Protein AF-A0A1G1W8L6-F1 (afdb_monomer)

Solvent-accessible surface area (backbone atoms only — not comparable to full-atom values): 18387 Å² total; per-residue (Å²): 110,75,68,56,55,54,50,50,53,52,51,52,55,51,49,54,50,49,54,50,53,52,52,51,49,50,55,52,49,55,54,50,51,53,54,52,55,67,67,69,58,81,76,52,94,86,40,65,72,57,54,58,53,52,54,53,53,50,54,52,51,51,56,50,50,52,52,51,57,49,46,69,53,48,50,59,52,53,52,51,52,50,50,52,52,51,49,51,51,49,54,50,49,48,58,48,48,54,34,49,47,43,45,69,80,53,61,67,84,67,79,76,56,70,41,78,68,52,73,69,54,36,49,53,26,48,52,48,21,72,75,67,69,44,64,39,29,59,54,33,58,77,39,53,36,40,62,50,68,34,50,31,39,69,45,80,54,89,68,67,95,86,53,92,64,65,80,34,36,28,38,66,72,47,74,46,40,68,88,37,28,67,65,53,84,77,54,93,77,57,73,65,42,39,31,36,35,33,27,30,83,67,61,54,38,46,79,46,75,42,39,44,54,98,90,25,52,38,44,82,44,81,32,55,62,65,64,33,52,37,40,68,69,57,65,36,39,28,52,78,41,51,63,46,100,90,48,70,66,89,73,61,48,63,66,23,33,37,38,38,31,20,76,81,76,72,50,73,38,48,26,36,28,67,40,69,47,81,29,71,41,69,68,58,42,42,70,75,67,32,55,57,31,58,38,66,86,45,91,43,73,70,49,40,51,52,56,57,47,65,41,87,67,30,50,66,28,22,74,74,66,10,31,32,43,36,30,43,43,70,61,129

Mean predicted aligned error: 12.37 Å

InterPro domains:
  IPR015947 PUA-like superfamily [SSF88697] (220-331)

Radius of gyration: 35.47 Å; Cα contacts (8 Å, |Δi|>4): 419; chains: 1; bounding box: 98×44×94 Å

Sequence (332 aa):
MRVLIKLLKITVQILLFITFLLFLGFLIRDQLAAMWAALQEPPSPEGVRSNRYYVVQFIGGTVLSISLSLATILIPVVFSLLALLLYRRRVQKRAVLERVESLIEGATKEKLIHRELKEWEKYVLEEKYKEKGNKNYDLDRRAPVFRVQGRLVKLEPTGSGLVRLKVEWSIRGFKLNEENFPDIRYRIFAEGEEVAVEFSPFSRWVWDVYKIVDGKRKWLMNLGNESFNLVASGVVSVVPRAPYGTHLLEEIKRGDLVCFNNMGTGRTADVEVEYIKHYIKAGDLIKAEGLEEVYPSAKSFEEAIKWLNSIENYEKRIYKGGVYALRVRLLK

Secondary structure (DSSP, 8-state):
-HHHHHHHHHHHHHHHHHHHHHHHHHHHHHHHHHHHHHHHSPPPTTTHHHHHHHHHHHHHHHHHHHHHHHHHHHHHHHHHHHHHHHHHHHHHHHHHHHHHHHHHHH-S------BPPPHHHHHHHHHHHHHH--HHHHHHTTSPBEEEEEE-EEEPP-S-TTS--PPEEEETTEEE-TTT-GGGGGS-PPTT-EEEEEE-TTT--EEEEEEEETTEEEEEEEE-HHHHHHHHTT---EEEE--BTTB-GGG--TT-EEEEEETTT--EEEEEEEEEEEESSHHHHHHHH-HHHH-TT-SSHHHHHHHHHHSTTHHHHHHHH-EEEEEEEE--

Nearest PDB structures (foldseek):
  2z0t-assembly4_D  TM=8.999E-01  e=5.812E-10  Pyrococcus horikoshii
  1s04-assembly1_A  TM=8.135E-01  e=8.324E-09  Pyrococcus furiosus
  2pic-assembly1_A  TM=2.364E-01  e=1.238E-01  Escherichia coli K-12

Foldseek 3Di:
DVVVVVVVVVVVVVVVVVVVVVVVVVVVVVLVVVVVVLVPDDADPVCPVVSVVVVVVSVVVVVVVVVVVVCVVVVVVVVVVVVVVVVVVVLVVVVVVVLVCLCVVPPPVPDFPWDQDDPVQLVVLVVVCVVPVDCLSVVLSPGTKTKAKTFKAFRDFDDDPPDPGATWIDHSNLIDDCVQCVCVVVDDDDGRFIKMWTAGPRVRRTPDIFTADPNATEAEEEDEPVLQVCVQVVQAQKEKAQDDPVDPVVPDAQQHKYWYAHPVPRDIWIKGWHGKDFDLEPLVCCVVVDVRNHPVPAPDSVSSNVVQVVPPCRVVRCNVGNMMITGIGTDD

Structure (mmCIF, N/CA/C/O backbone):
data_AF-A0A1G1W8L6-F1
#
_entry.id   AF-A0A1G1W8L6-F1
#
loop_
_atom_site.group_PDB
_atom_site.id
_atom_site.type_symbol
_atom_site.label_atom_id
_atom_site.label_alt_id
_atom_site.label_comp_id
_atom_site.label_asym_id
_atom_site.label_entity_id
_atom_site.label_seq_id
_atom_site.pdbx_PDB_ins_code
_atom_site.Cartn_x
_atom_site.Cartn_y
_atom_site.Cartn_z
_atom_site.occupancy
_atom_site.B_iso_or_equiv
_atom_site.auth_seq_id
_atom_site.auth_comp_id
_atom_site.auth_asym_id
_atom_site.auth_atom_id
_atom_site.pdbx_PDB_model_num
ATOM 1 N N . MET A 1 1 ? 16.010 22.748 -19.386 1.00 47.78 1 MET A N 1
ATOM 2 C CA . MET A 1 1 ? 17.336 22.453 -18.781 1.00 47.78 1 MET A CA 1
ATOM 3 C C . MET A 1 1 ? 17.943 21.106 -19.218 1.00 47.78 1 MET A C 1
ATOM 5 O O . MET A 1 1 ? 19.056 21.107 -19.718 1.00 47.78 1 MET A O 1
ATOM 9 N N . ARG A 1 2 ? 17.243 19.958 -19.115 1.00 43.09 2 ARG A N 1
ATOM 10 C CA . ARG A 1 2 ? 17.801 18.622 -19.471 1.00 43.09 2 ARG A CA 1
ATOM 11 C C . ARG A 1 2 ? 18.187 18.438 -20.948 1.00 43.09 2 ARG A C 1
ATOM 13 O O . ARG A 1 2 ? 19.199 17.810 -21.238 1.00 43.09 2 ARG A O 1
ATOM 20 N N . VAL A 1 3 ? 17.395 18.988 -21.868 1.00 60.25 3 VAL A N 1
ATOM 21 C CA . VAL A 1 3 ? 17.699 18.968 -23.312 1.00 60.25 3 VAL A CA 1
ATOM 22 C C . VAL A 1 3 ? 18.944 19.810 -23.609 1.00 60.25 3 VAL A C 1
ATOM 24 O O . VAL A 1 3 ? 19.813 19.377 -24.358 1.00 60.25 3 VAL A O 1
ATOM 27 N N . LEU A 1 4 ? 19.087 20.947 -22.921 1.00 58.88 4 LEU A N 1
ATOM 28 C CA . LEU A 1 4 ? 20.210 21.875 -23.071 1.00 58.88 4 LEU A CA 1
ATOM 29 C C . LEU A 1 4 ? 21.556 21.235 -22.686 1.00 58.88 4 LEU A C 1
ATOM 31 O O . LEU A 1 4 ? 22.534 21.393 -23.402 1.00 58.88 4 LEU A O 1
ATOM 35 N N . ILE A 1 5 ? 21.599 20.447 -21.603 1.00 66.88 5 ILE A N 1
ATOM 36 C CA . ILE A 1 5 ? 22.824 19.753 -21.158 1.00 66.88 5 ILE A CA 1
ATOM 37 C C . ILE A 1 5 ? 23.223 18.630 -22.132 1.00 66.88 5 ILE A C 1
ATOM 39 O O . ILE A 1 5 ? 24.410 18.423 -22.382 1.00 66.88 5 ILE A O 1
ATOM 43 N N . LYS A 1 6 ? 22.249 17.905 -22.704 1.00 66.06 6 LYS A N 1
ATOM 44 C CA . LYS A 1 6 ? 22.527 16.897 -23.743 1.00 66.06 6 LYS A CA 1
ATOM 45 C C . LYS A 1 6 ? 23.070 17.541 -25.013 1.00 66.06 6 LYS A C 1
ATOM 47 O O . LYS A 1 6 ? 24.057 17.047 -25.548 1.00 66.06 6 LYS A O 1
ATOM 52 N N . LEU A 1 7 ? 22.455 18.640 -25.449 1.00 69.31 7 LEU A N 1
ATOM 53 C CA . LEU A 1 7 ? 22.933 19.410 -26.592 1.00 69.31 7 LEU A CA 1
ATOM 54 C C . LEU A 1 7 ? 24.352 19.917 -26.336 1.00 69.31 7 LEU A C 1
ATOM 56 O O . LEU A 1 7 ? 25.219 19.645 -27.149 1.00 69.31 7 LEU A O 1
ATOM 60 N N . LEU A 1 8 ? 24.631 20.499 -25.165 1.00 77.38 8 LEU A N 1
ATOM 61 C CA . LEU A 1 8 ? 25.967 20.991 -24.814 1.00 77.38 8 LEU A CA 1
ATOM 62 C C . LEU A 1 8 ? 27.042 19.894 -24.878 1.00 77.38 8 LEU A C 1
ATOM 64 O O . LEU A 1 8 ? 28.123 20.126 -25.405 1.00 77.38 8 LEU A O 1
ATOM 68 N N . LYS A 1 9 ? 26.752 18.682 -24.390 1.00 72.31 9 LYS A N 1
ATOM 69 C CA . LYS A 1 9 ? 27.696 17.554 -24.471 1.00 72.31 9 LYS A CA 1
ATOM 70 C C . LYS A 1 9 ? 27.978 17.113 -25.900 1.00 72.31 9 LYS A C 1
ATOM 72 O O . LYS A 1 9 ? 29.131 16.853 -26.231 1.00 72.31 9 LYS A O 1
ATOM 77 N N . ILE A 1 10 ? 26.933 17.031 -26.720 1.00 78.81 10 ILE A N 1
ATOM 78 C CA . ILE A 1 10 ? 27.067 16.701 -28.140 1.00 78.81 10 ILE A CA 1
ATOM 79 C C . ILE A 1 10 ? 27.884 17.796 -28.832 1.00 78.81 10 ILE A C 1
ATOM 81 O O . ILE A 1 10 ? 28.832 17.482 -29.542 1.00 78.81 10 ILE A O 1
ATOM 85 N N . THR A 1 11 ? 27.603 19.070 -28.546 1.00 79.25 11 THR A N 1
ATOM 86 C CA . THR A 1 11 ? 28.352 20.210 -29.084 1.00 79.25 11 THR A CA 1
ATOM 87 C C . THR A 1 11 ? 29.825 20.160 -28.691 1.00 79.25 11 THR A C 1
ATOM 89 O O . THR A 1 11 ? 30.673 20.337 -29.554 1.00 79.25 11 THR A O 1
ATOM 92 N N . VAL A 1 12 ? 30.159 19.859 -27.431 1.00 83.62 12 VAL A N 1
ATOM 93 C CA . VAL A 1 12 ? 31.560 19.737 -26.982 1.00 83.62 12 VAL A CA 1
ATOM 94 C C . VAL A 1 12 ? 32.272 18.568 -27.668 1.00 83.62 12 VAL A C 1
ATOM 96 O O . VAL A 1 12 ? 33.416 18.720 -28.082 1.00 83.62 12 VAL A O 1
ATOM 99 N N . GLN A 1 13 ? 31.610 17.418 -27.839 1.00 79.50 13 GLN A N 1
ATOM 100 C CA . GLN A 1 13 ? 32.189 16.281 -28.566 1.00 79.50 13 GLN A CA 1
ATOM 101 C C . GLN A 1 13 ? 32.424 16.599 -30.046 1.00 79.50 13 GLN A C 1
ATOM 103 O O . GLN A 1 13 ? 33.482 16.268 -30.575 1.00 79.50 13 GLN A O 1
ATOM 108 N N . ILE A 1 14 ? 31.472 17.275 -30.694 1.00 81.25 14 ILE A N 1
ATOM 109 C CA . ILE A 1 14 ? 31.620 17.745 -32.076 1.00 81.25 14 ILE A CA 1
ATOM 110 C C . ILE A 1 14 ? 32.769 18.752 -32.168 1.00 81.25 14 ILE A C 1
ATOM 112 O O . ILE A 1 14 ? 33.592 18.644 -33.070 1.00 81.25 14 ILE A O 1
ATOM 116 N N . LEU A 1 15 ? 32.871 19.688 -31.221 1.00 80.69 15 LEU A N 1
ATOM 117 C CA . LEU A 1 15 ? 33.928 20.696 -31.210 1.00 80.69 15 LEU A CA 1
ATOM 118 C C . LEU A 1 15 ? 35.310 20.052 -31.059 1.00 80.69 15 LEU A C 1
ATOM 120 O O . LEU A 1 15 ? 36.201 20.352 -31.840 1.00 80.69 15 LEU A O 1
ATOM 124 N N . LEU A 1 16 ? 35.473 19.116 -30.119 1.00 81.81 16 LEU A N 1
ATOM 125 C CA . LEU A 1 16 ? 36.724 18.371 -29.941 1.00 81.81 16 LEU A CA 1
ATOM 126 C C . LEU A 1 16 ? 37.097 17.571 -31.194 1.00 81.81 16 LEU A C 1
ATOM 128 O O . LEU A 1 16 ? 38.267 17.533 -31.570 1.00 81.81 16 LEU A O 1
ATOM 132 N N . PHE A 1 17 ? 36.109 16.972 -31.860 1.00 81.62 17 PHE A N 1
ATOM 133 C CA . PHE A 1 17 ? 36.326 16.250 -33.109 1.00 81.62 17 PHE A CA 1
ATOM 134 C C . PHE A 1 17 ? 36.757 17.183 -34.250 1.00 81.62 17 PHE A C 1
ATOM 136 O O . PHE A 1 17 ? 37.710 16.876 -34.961 1.00 81.62 17 PHE A O 1
ATOM 143 N N . ILE A 1 18 ? 36.122 18.351 -34.389 1.00 80.88 18 ILE A N 1
ATOM 144 C CA . ILE A 1 18 ? 36.510 19.369 -35.377 1.00 80.88 18 ILE A CA 1
ATOM 145 C C . ILE A 1 18 ? 37.927 19.882 -35.096 1.00 80.88 18 ILE A C 1
ATOM 147 O O . ILE A 1 18 ? 38.742 19.929 -36.013 1.00 80.88 18 ILE A O 1
ATOM 151 N N . THR A 1 19 ? 38.258 20.212 -33.844 1.00 79.81 19 THR A N 1
ATOM 152 C CA . THR A 1 19 ? 39.604 20.673 -33.465 1.00 79.81 19 THR A CA 1
ATOM 153 C C . THR A 1 19 ? 40.664 19.619 -33.781 1.00 79.81 19 THR A C 1
ATOM 155 O O . THR A 1 19 ? 41.734 19.954 -34.286 1.00 79.81 19 THR A O 1
ATOM 158 N N . PHE A 1 20 ? 40.355 18.340 -33.552 1.00 83.31 20 PHE A N 1
ATOM 159 C CA . PHE A 1 20 ? 41.233 17.234 -33.925 1.00 83.31 20 PHE A CA 1
ATOM 160 C C . PHE A 1 20 ? 41.438 17.138 -35.446 1.00 83.31 20 PHE A C 1
ATOM 162 O O . PHE A 1 20 ? 42.576 17.020 -35.898 1.00 83.31 20 PHE A O 1
ATOM 169 N N . LEU A 1 21 ? 40.371 17.251 -36.246 1.00 82.44 21 LEU A N 1
ATOM 170 C CA . LEU A 1 21 ? 40.474 17.249 -37.711 1.00 82.44 21 LEU A CA 1
ATOM 171 C C . LEU A 1 21 ? 41.280 18.440 -38.245 1.00 82.44 21 LEU A C 1
ATOM 173 O O . LEU A 1 21 ? 42.076 18.273 -39.167 1.00 82.44 21 LEU A O 1
ATOM 177 N N . LEU A 1 22 ? 41.110 19.627 -37.658 1.00 78.38 22 LEU A N 1
ATOM 178 C CA . LEU A 1 22 ? 41.880 20.818 -38.022 1.00 78.38 22 LEU A CA 1
ATOM 179 C C . LEU A 1 22 ? 43.368 20.649 -37.701 1.00 78.38 22 LEU A C 1
ATOM 181 O O . LEU A 1 22 ? 44.213 20.980 -38.530 1.00 78.38 22 LEU A O 1
ATOM 185 N N . PHE A 1 23 ? 43.690 20.088 -36.534 1.00 83.06 23 PHE A N 1
ATOM 186 C CA . PHE A 1 23 ? 45.067 19.775 -36.158 1.00 83.06 23 PHE A CA 1
ATOM 187 C C . PHE A 1 23 ? 45.701 18.753 -37.114 1.00 83.06 23 PHE A C 1
ATOM 189 O O . PHE A 1 23 ? 46.832 18.938 -37.561 1.00 83.06 23 PHE A O 1
ATOM 196 N N . LEU A 1 24 ? 44.948 17.718 -37.502 1.00 80.62 24 LEU A N 1
ATOM 197 C CA . LEU A 1 24 ? 45.390 16.740 -38.496 1.00 80.62 24 LEU A CA 1
ATOM 198 C C . LEU A 1 24 ? 45.642 17.397 -39.863 1.00 80.62 24 LEU A C 1
ATOM 200 O O . LEU A 1 24 ? 46.660 17.134 -40.498 1.00 80.62 24 LEU A O 1
ATOM 204 N N . GLY A 1 25 ? 44.747 18.290 -40.294 1.00 78.19 25 GLY A N 1
ATOM 205 C CA . GLY A 1 25 ? 44.906 19.058 -41.529 1.00 78.19 25 GLY A CA 1
ATOM 206 C C . GLY A 1 25 ? 46.150 19.950 -41.519 1.00 78.19 25 GLY A C 1
ATOM 207 O O . GLY A 1 25 ? 46.839 20.042 -42.532 1.00 78.19 25 GLY A O 1
ATOM 208 N N . PHE A 1 26 ? 46.477 20.555 -40.373 1.00 79.12 26 PHE A N 1
ATOM 209 C CA . PHE A 1 26 ? 47.689 21.359 -40.202 1.00 79.12 26 PHE A CA 1
ATOM 210 C C . PHE A 1 26 ? 48.959 20.508 -40.342 1.00 79.12 26 PHE A C 1
ATOM 212 O O . PHE A 1 26 ? 49.842 20.849 -41.124 1.00 79.12 26 PHE A O 1
ATOM 219 N N . LEU A 1 27 ? 49.003 19.344 -39.684 1.00 78.56 27 LEU A N 1
ATOM 220 C CA . LEU A 1 27 ? 50.125 18.407 -39.808 1.00 78.56 27 LEU A CA 1
ATOM 221 C C . LEU A 1 27 ? 50.322 17.921 -41.250 1.00 78.56 27 LEU A C 1
ATOM 223 O O . LEU A 1 27 ? 51.450 17.874 -41.735 1.00 78.56 27 LEU A O 1
ATOM 227 N N . ILE A 1 28 ? 49.232 17.587 -41.950 1.00 80.81 28 ILE A N 1
ATOM 228 C CA . ILE A 1 28 ? 49.290 17.158 -43.355 1.00 80.81 28 ILE A CA 1
ATOM 229 C C . ILE A 1 28 ? 49.789 18.300 -44.248 1.00 80.81 28 ILE A C 1
ATOM 231 O O . ILE A 1 28 ? 50.604 18.071 -45.139 1.00 80.81 28 ILE A O 1
ATOM 235 N N . ARG A 1 29 ? 49.333 19.535 -44.010 1.00 82.50 29 ARG A N 1
ATOM 236 C CA . ARG A 1 29 ? 49.762 20.711 -44.773 1.00 82.50 29 ARG A CA 1
ATOM 237 C C . ARG A 1 29 ? 51.264 20.955 -44.643 1.00 82.50 29 ARG A C 1
ATOM 239 O O . ARG A 1 29 ? 51.915 21.156 -45.664 1.00 82.50 29 ARG A O 1
ATOM 246 N N . ASP A 1 30 ? 51.805 20.929 -43.429 1.00 78.62 30 ASP A N 1
ATOM 247 C CA . ASP A 1 30 ? 53.232 21.187 -43.196 1.00 78.62 30 ASP A CA 1
ATOM 248 C C . ASP A 1 30 ? 54.109 20.095 -43.823 1.00 78.62 30 ASP A C 1
ATOM 250 O O . ASP A 1 30 ? 55.130 20.388 -44.446 1.00 78.62 30 ASP A O 1
ATOM 254 N N . GLN A 1 31 ? 53.660 18.839 -43.750 1.00 78.00 31 GLN A N 1
ATOM 255 C CA . GLN A 1 31 ? 54.293 17.701 -44.421 1.00 78.00 31 GLN A CA 1
ATOM 256 C C . GLN A 1 31 ? 54.317 17.878 -45.946 1.00 78.00 31 GLN A C 1
ATOM 258 O O . GLN A 1 31 ? 55.360 17.710 -46.576 1.00 78.00 31 GLN A O 1
ATOM 263 N N . LEU A 1 32 ? 53.186 18.268 -46.545 1.00 78.25 32 LEU A N 1
ATOM 264 C CA . LEU A 1 32 ? 53.092 18.521 -47.984 1.00 78.25 32 LEU A CA 1
ATOM 265 C C . LEU A 1 32 ? 53.938 19.723 -48.415 1.00 78.25 32 LEU A C 1
ATOM 267 O O . LEU A 1 32 ? 54.556 19.672 -49.475 1.00 78.25 32 LEU A O 1
ATOM 271 N N . ALA A 1 33 ? 54.000 20.779 -47.602 1.00 79.44 33 ALA A N 1
ATOM 272 C CA . ALA A 1 33 ? 54.819 21.955 -47.879 1.00 79.44 33 ALA A CA 1
ATOM 273 C C . ALA A 1 33 ? 56.319 21.622 -47.859 1.00 79.44 33 ALA A C 1
ATOM 275 O O . ALA A 1 33 ? 57.041 22.024 -48.770 1.00 79.44 33 ALA A O 1
ATOM 276 N N . ALA A 1 34 ? 56.776 20.837 -46.878 1.00 78.94 34 ALA A N 1
ATOM 277 C CA . ALA A 1 34 ? 58.155 20.355 -46.822 1.00 78.94 34 ALA A CA 1
ATOM 278 C C . ALA A 1 34 ? 58.490 19.452 -48.020 1.00 78.94 34 ALA A C 1
ATOM 280 O O . ALA A 1 34 ? 59.541 19.604 -48.642 1.00 78.94 34 ALA A O 1
ATOM 281 N N . MET A 1 35 ? 57.569 18.557 -48.393 1.00 77.75 35 MET A N 1
ATOM 282 C CA . MET A 1 35 ? 57.732 17.681 -49.555 1.00 77.75 35 MET A CA 1
ATOM 283 C C . MET A 1 35 ? 57.774 18.475 -50.870 1.00 77.75 35 MET A C 1
ATOM 285 O O . MET A 1 35 ? 58.570 18.169 -51.754 1.00 77.75 35 MET A O 1
ATOM 289 N N . TRP A 1 36 ? 56.954 19.522 -50.990 1.00 79.56 36 TRP A N 1
ATOM 290 C CA . TRP A 1 36 ? 56.946 20.425 -52.140 1.00 79.56 36 TRP A CA 1
ATOM 291 C C . TRP A 1 36 ? 58.235 21.246 -52.242 1.00 79.56 36 TRP A C 1
ATOM 293 O O . TRP A 1 36 ? 58.797 21.354 -53.327 1.00 79.56 36 TRP A O 1
ATOM 303 N N . ALA A 1 37 ? 58.740 21.775 -51.124 1.00 81.56 37 ALA A N 1
ATOM 304 C CA . ALA A 1 37 ? 60.010 22.499 -51.088 1.00 81.56 37 ALA A CA 1
ATOM 305 C C . ALA A 1 37 ? 61.186 21.605 -51.519 1.00 81.56 37 ALA A C 1
ATOM 307 O O . ALA A 1 37 ? 61.986 22.009 -52.359 1.00 81.56 37 ALA A O 1
ATOM 308 N N . ALA A 1 38 ? 61.230 20.357 -51.040 1.00 75.94 38 ALA A N 1
ATOM 309 C CA . ALA A 1 38 ? 62.251 19.381 -51.426 1.00 75.94 38 ALA A CA 1
ATOM 310 C C . ALA A 1 38 ? 62.202 18.994 -52.920 1.00 75.94 38 ALA A C 1
ATOM 312 O O . ALA A 1 38 ? 63.216 18.598 -53.490 1.00 75.94 38 ALA A O 1
ATOM 313 N N . LEU A 1 39 ? 61.039 19.115 -53.572 1.00 74.44 39 LEU A N 1
ATOM 314 C CA . LEU A 1 39 ? 60.882 18.881 -55.013 1.00 74.44 39 LEU A CA 1
ATOM 315 C C . LEU A 1 39 ? 61.368 20.055 -55.879 1.00 74.44 39 LEU A C 1
ATOM 317 O O . LEU A 1 39 ? 61.583 19.859 -57.074 1.00 74.44 39 LEU A O 1
ATOM 321 N N . GLN A 1 40 ? 61.514 21.259 -55.313 1.00 80.38 40 GLN A N 1
ATOM 322 C CA . GLN A 1 40 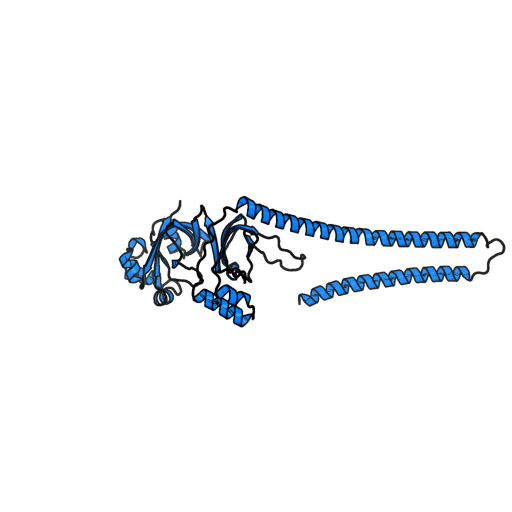? 61.946 22.450 -56.054 1.00 80.38 40 GLN A CA 1
ATOM 323 C C . GLN A 1 40 ? 63.470 22.626 -56.110 1.00 80.38 40 GLN A C 1
ATOM 325 O O . GLN A 1 40 ? 63.952 23.407 -56.932 1.00 80.38 40 GLN A O 1
ATOM 330 N N . GLU A 1 41 ? 64.242 21.908 -55.290 1.00 77.88 41 GLU A N 1
ATOM 331 C CA . GLU A 1 41 ? 65.704 21.966 -55.353 1.00 77.88 41 GLU A CA 1
ATOM 332 C C . GLU A 1 41 ? 66.230 21.222 -56.600 1.00 77.88 41 GLU A C 1
ATOM 334 O O . GLU A 1 41 ? 65.886 20.055 -56.821 1.00 77.88 41 GLU A O 1
ATOM 339 N N . PRO A 1 42 ? 67.050 21.871 -57.454 1.00 71.81 42 PRO A N 1
ATOM 340 C CA . PRO A 1 42 ? 67.547 21.259 -58.680 1.00 71.81 42 PRO A CA 1
ATOM 341 C C . PRO A 1 42 ? 68.445 20.058 -58.345 1.00 71.81 42 PRO A C 1
ATOM 343 O O . PRO A 1 42 ? 69.332 20.169 -57.494 1.00 71.81 42 PRO A O 1
ATOM 346 N N . PRO A 1 43 ? 68.253 18.899 -58.999 1.00 61.84 43 PRO A N 1
ATOM 347 C CA . PRO A 1 43 ? 68.996 17.698 -58.656 1.00 61.84 43 PRO A CA 1
ATOM 348 C C . PRO A 1 43 ? 70.487 17.890 -58.947 1.00 61.84 43 PRO A C 1
ATOM 350 O O . PRO A 1 43 ? 70.869 18.179 -60.082 1.00 61.84 43 PRO A O 1
ATOM 353 N N . SER A 1 44 ? 71.344 17.674 -57.945 1.00 63.16 44 SER A N 1
ATOM 354 C CA . SER A 1 44 ? 72.778 17.553 -58.205 1.00 63.16 44 SER A CA 1
ATOM 355 C C . SER A 1 44 ? 73.050 16.273 -59.023 1.00 63.16 44 SER A C 1
ATOM 357 O O . SER A 1 44 ? 72.337 15.275 -58.848 1.00 63.16 44 SER A O 1
ATOM 359 N N . PRO A 1 45 ? 74.062 16.252 -59.913 1.00 62.44 45 PRO A N 1
ATOM 360 C CA . PRO A 1 45 ? 74.294 15.136 -60.839 1.00 62.44 45 PRO A CA 1
ATOM 361 C C . PRO A 1 45 ? 74.539 13.777 -60.159 1.00 62.44 45 PRO A C 1
ATOM 363 O O . PRO A 1 45 ? 74.224 12.737 -60.733 1.00 62.44 45 PRO A O 1
ATOM 366 N N . GLU A 1 46 ? 75.033 13.769 -58.918 1.00 57.97 46 GLU A N 1
ATOM 367 C CA . GLU A 1 46 ? 75.257 12.552 -58.121 1.00 57.97 46 GLU A CA 1
ATOM 368 C C . GLU A 1 46 ? 74.067 12.199 -57.196 1.00 57.97 46 GLU A C 1
ATOM 370 O O . GLU A 1 46 ? 73.983 11.087 -56.674 1.00 57.97 46 GLU A O 1
ATOM 375 N N . GLY A 1 47 ? 73.091 13.102 -57.026 1.00 55.72 47 GLY A N 1
ATOM 376 C CA . GLY A 1 47 ? 72.001 12.990 -56.045 1.00 55.72 47 GLY A CA 1
ATOM 377 C C . GLY A 1 47 ? 70.696 12.345 -56.538 1.00 55.72 47 GLY A C 1
ATOM 378 O O . GLY A 1 47 ? 69.826 12.019 -55.727 1.00 55.72 47 GLY A O 1
ATOM 379 N N . VAL A 1 48 ? 70.531 12.110 -57.846 1.00 57.78 48 VAL A N 1
ATOM 380 C CA . VAL A 1 48 ? 69.244 11.681 -58.447 1.00 57.78 48 VAL A CA 1
ATOM 381 C C . VAL A 1 48 ? 68.763 10.307 -57.945 1.00 57.78 48 VAL A C 1
ATOM 383 O O . VAL A 1 48 ? 67.558 10.084 -57.808 1.00 57.78 48 VAL A O 1
ATOM 386 N N . ARG A 1 49 ? 69.678 9.377 -57.624 1.00 57.75 49 ARG A N 1
ATOM 387 C CA . ARG A 1 49 ? 69.314 8.062 -57.051 1.00 57.75 49 ARG A CA 1
ATOM 388 C C . ARG A 1 49 ? 69.020 8.118 -55.550 1.00 57.75 49 ARG A C 1
ATOM 390 O O . ARG A 1 49 ? 68.166 7.370 -55.083 1.00 57.75 49 ARG A O 1
ATOM 397 N N . SER A 1 50 ? 69.681 9.018 -54.825 1.00 59.59 50 SER A N 1
ATOM 398 C CA . SER A 1 50 ? 69.486 9.228 -53.386 1.00 59.59 50 SER A CA 1
ATOM 399 C C . SER A 1 50 ? 68.096 9.813 -53.099 1.00 59.59 50 SER A C 1
ATOM 401 O O . SER A 1 50 ? 67.340 9.267 -52.294 1.00 59.59 50 SER A O 1
ATOM 403 N N . ASN A 1 51 ? 67.687 10.842 -53.848 1.00 62.03 51 ASN A N 1
ATOM 404 C CA . ASN A 1 51 ? 66.479 11.613 -53.538 1.00 62.03 51 ASN A CA 1
ATOM 405 C C . ASN A 1 51 ? 65.170 10.797 -53.664 1.00 62.03 51 ASN A C 1
ATOM 407 O O . ASN A 1 51 ? 64.248 10.946 -52.864 1.00 62.03 51 ASN A O 1
ATOM 411 N N . ARG A 1 52 ? 65.095 9.842 -54.607 1.00 63.03 52 ARG A N 1
ATOM 412 C CA . ARG A 1 52 ? 63.930 8.936 -54.727 1.00 63.03 52 ARG A CA 1
ATOM 413 C C . ARG A 1 52 ? 63.789 7.986 -53.537 1.00 63.03 52 ARG A C 1
ATOM 415 O O . ARG A 1 52 ? 62.668 7.679 -5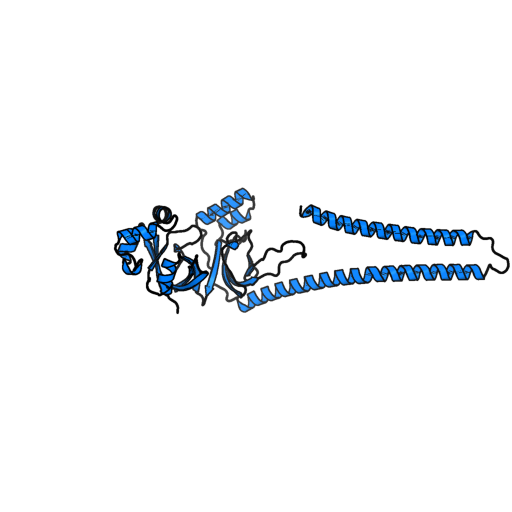3.142 1.00 63.03 52 ARG A O 1
ATOM 422 N N . TYR A 1 53 ? 64.904 7.534 -52.966 1.00 68.56 53 TYR A N 1
ATOM 423 C CA . TYR A 1 53 ? 64.888 6.650 -51.800 1.00 68.56 53 TYR A CA 1
ATOM 424 C C . TYR A 1 53 ? 64.370 7.380 -50.555 1.00 68.56 53 TYR A C 1
ATOM 426 O O . TYR A 1 53 ? 63.542 6.831 -49.828 1.00 68.56 53 TYR A O 1
ATOM 434 N N . TYR A 1 54 ? 64.778 8.638 -50.361 1.00 68.44 54 TYR A N 1
ATOM 435 C CA . TYR A 1 54 ? 64.306 9.469 -49.250 1.00 68.44 54 TYR A CA 1
ATOM 436 C C . TYR A 1 54 ? 62.806 9.766 -49.330 1.00 68.44 54 TYR A C 1
ATOM 438 O O . TYR A 1 54 ? 62.107 9.608 -48.332 1.00 68.44 54 TYR A O 1
ATOM 446 N N . VAL A 1 55 ? 62.281 10.107 -50.512 1.00 70.38 55 VAL A N 1
ATOM 447 C CA . VAL A 1 55 ? 60.841 10.368 -50.691 1.00 70.38 55 VAL A CA 1
ATOM 448 C C . VAL A 1 55 ? 60.003 9.118 -50.396 1.00 70.38 55 VAL A C 1
ATOM 450 O O . VAL A 1 55 ? 58.993 9.201 -49.699 1.00 70.38 55 VAL A O 1
ATOM 453 N N . VAL A 1 56 ? 60.435 7.939 -50.858 1.00 72.31 56 VAL A N 1
ATOM 454 C CA . VAL A 1 56 ? 59.721 6.677 -50.595 1.00 72.31 56 VAL A CA 1
ATOM 455 C C . VAL A 1 56 ? 59.759 6.308 -49.108 1.00 72.31 56 VAL A C 1
ATOM 457 O O . VAL A 1 56 ? 58.729 5.919 -48.555 1.00 72.31 56 VAL A O 1
ATOM 460 N N . GLN A 1 57 ? 60.902 6.469 -48.433 1.00 74.81 57 GLN A N 1
ATOM 461 C CA . GLN A 1 57 ? 60.999 6.209 -46.991 1.00 74.81 57 GLN A CA 1
ATOM 462 C C . GLN A 1 57 ? 60.179 7.202 -46.158 1.00 74.81 57 GLN A C 1
ATOM 464 O O . GLN A 1 57 ? 59.546 6.804 -45.180 1.00 74.81 57 GLN A O 1
ATOM 469 N N . PHE A 1 58 ? 60.129 8.471 -46.565 1.00 74.62 58 PHE A N 1
ATOM 470 C CA . PHE A 1 58 ? 59.359 9.507 -45.881 1.00 74.62 58 PHE A CA 1
ATOM 471 C C . PHE A 1 58 ? 57.844 9.286 -46.005 1.00 74.62 58 PHE A C 1
ATOM 473 O O . PHE A 1 58 ? 57.123 9.320 -45.005 1.00 74.62 58 PHE A O 1
ATOM 480 N N . ILE A 1 59 ? 57.351 8.970 -47.209 1.00 74.19 59 ILE A N 1
ATOM 481 C CA . ILE A 1 59 ? 55.934 8.635 -47.434 1.00 74.19 59 ILE A CA 1
ATOM 482 C C . ILE A 1 59 ? 55.565 7.343 -46.688 1.00 74.19 59 ILE A C 1
ATOM 484 O O . ILE A 1 59 ? 54.533 7.277 -46.024 1.00 74.19 59 ILE A O 1
ATOM 488 N N . GLY A 1 60 ? 56.429 6.324 -46.731 1.00 75.00 60 GLY A N 1
ATOM 489 C CA . GLY A 1 60 ? 56.214 5.080 -45.990 1.00 75.00 60 GLY A CA 1
ATOM 490 C C . GLY A 1 60 ? 56.116 5.301 -44.477 1.00 75.00 60 GLY A C 1
ATOM 491 O O . GLY A 1 60 ? 55.195 4.795 -43.835 1.00 75.00 60 GLY A O 1
ATOM 492 N N . GLY A 1 61 ? 57.022 6.102 -43.906 1.00 76.44 61 GLY A N 1
ATOM 493 C CA . GLY A 1 61 ? 57.042 6.407 -42.473 1.00 76.44 61 GLY A CA 1
ATOM 494 C C . GLY A 1 61 ? 55.841 7.230 -42.001 1.00 76.44 61 GLY A C 1
ATOM 495 O O . GLY A 1 61 ? 55.303 6.970 -40.925 1.00 76.44 61 GLY A O 1
ATOM 496 N N . THR A 1 62 ? 55.379 8.184 -42.810 1.00 74.88 62 THR A N 1
ATOM 497 C CA . THR A 1 62 ? 54.229 9.048 -42.484 1.00 74.88 62 THR A CA 1
ATOM 498 C C . THR A 1 62 ? 52.897 8.311 -42.577 1.00 74.88 62 THR A C 1
ATOM 500 O O . THR A 1 62 ? 52.054 8.447 -41.692 1.00 74.88 62 THR A O 1
ATOM 503 N N . VAL A 1 63 ? 52.712 7.455 -43.584 1.00 71.88 63 VAL A N 1
ATOM 504 C CA . VAL A 1 63 ? 51.523 6.592 -43.668 1.00 71.88 63 VAL A CA 1
ATOM 505 C C . VAL A 1 63 ? 51.478 5.616 -42.490 1.00 71.88 63 VAL A C 1
ATOM 507 O O . VAL A 1 63 ? 50.414 5.410 -41.896 1.00 71.88 63 VAL A O 1
ATOM 510 N N . LEU A 1 64 ? 52.627 5.051 -42.104 1.00 74.06 64 LEU A N 1
ATOM 511 C CA . LEU A 1 64 ? 52.718 4.147 -40.959 1.00 74.06 64 LEU A CA 1
ATOM 512 C C . LEU A 1 64 ? 52.418 4.871 -39.636 1.00 74.06 64 LEU A C 1
ATOM 514 O O . LEU A 1 64 ? 51.661 4.346 -38.819 1.00 74.06 64 LEU A O 1
ATOM 518 N N . SER A 1 65 ? 52.951 6.081 -39.433 1.00 75.12 65 SER A N 1
ATOM 519 C CA . SER A 1 65 ? 52.723 6.855 -38.206 1.00 75.12 65 SER A CA 1
ATOM 520 C C . SER A 1 65 ? 51.268 7.302 -38.065 1.00 75.12 65 SER A C 1
ATOM 522 O O . SER A 1 65 ? 50.683 7.119 -36.998 1.00 75.12 65 SER A O 1
ATOM 524 N N . ILE A 1 66 ? 50.640 7.779 -39.146 1.00 76.75 66 ILE A N 1
ATOM 525 C CA . ILE A 1 66 ? 49.211 8.127 -39.164 1.00 76.75 66 ILE A CA 1
ATOM 526 C C . ILE A 1 66 ? 48.364 6.893 -38.849 1.00 76.75 66 ILE A C 1
ATOM 528 O O . ILE A 1 66 ? 47.452 6.973 -38.028 1.00 76.75 66 ILE A O 1
ATOM 532 N N . SER A 1 67 ? 48.685 5.741 -39.445 1.00 71.19 67 SER A N 1
ATOM 533 C CA . SER A 1 67 ? 47.964 4.487 -39.195 1.00 71.19 67 SER A CA 1
ATOM 534 C C . SER A 1 67 ? 48.069 4.047 -37.730 1.00 71.19 67 SER A C 1
ATOM 536 O O . SER A 1 67 ? 47.067 3.653 -37.130 1.00 71.19 67 SER A O 1
ATOM 538 N N . LEU A 1 68 ? 49.255 4.175 -37.125 1.00 76.19 68 LEU A N 1
ATOM 539 C CA . LEU A 1 68 ? 49.490 3.880 -35.709 1.00 76.19 68 LEU A CA 1
ATOM 540 C C . LEU A 1 68 ? 48.725 4.843 -34.788 1.00 76.19 68 LEU A C 1
ATOM 542 O O . LEU A 1 68 ? 48.071 4.392 -33.850 1.00 76.19 68 LEU A O 1
ATOM 546 N N . SER A 1 69 ? 48.744 6.150 -35.067 1.00 78.00 69 SER A N 1
ATOM 547 C CA . SER A 1 69 ? 47.998 7.151 -34.291 1.00 78.00 69 SER A CA 1
ATOM 548 C C . SER A 1 69 ? 46.480 6.999 -34.423 1.00 78.00 69 SER A C 1
ATOM 550 O O . SER A 1 69 ? 45.746 7.192 -33.455 1.00 78.00 69 SER A O 1
ATOM 552 N N . LEU A 1 70 ? 45.982 6.623 -35.604 1.00 77.50 70 LEU A N 1
ATOM 553 C CA . LEU A 1 70 ? 44.559 6.345 -35.790 1.00 77.50 70 LEU A CA 1
ATOM 554 C C . LEU A 1 70 ? 44.149 5.109 -34.982 1.00 77.50 70 LEU A C 1
ATOM 556 O O . LEU A 1 70 ? 43.116 5.124 -34.312 1.00 77.50 70 LEU A O 1
ATOM 560 N N . ALA A 1 71 ? 44.977 4.060 -35.003 1.00 79.81 71 ALA A N 1
ATOM 561 C CA . ALA A 1 71 ? 44.742 2.837 -34.248 1.00 79.81 71 ALA A CA 1
ATOM 562 C C . ALA A 1 71 ? 44.711 3.096 -32.733 1.00 79.81 71 ALA A C 1
ATOM 564 O O . ALA A 1 71 ? 43.798 2.614 -32.064 1.00 79.81 71 ALA A O 1
ATOM 565 N N . THR A 1 72 ? 45.624 3.904 -32.183 1.00 79.19 72 THR A N 1
ATOM 566 C CA . THR A 1 72 ? 45.643 4.205 -30.738 1.00 79.19 72 THR A CA 1
ATOM 567 C C . THR A 1 72 ? 44.413 4.973 -30.254 1.00 79.19 72 THR A C 1
ATOM 569 O O . THR A 1 72 ? 44.065 4.853 -29.082 1.00 79.19 72 THR A O 1
ATOM 572 N N . ILE A 1 73 ? 43.712 5.702 -31.130 1.00 81.12 73 ILE A N 1
ATOM 573 C CA . ILE A 1 73 ? 42.455 6.399 -30.804 1.00 81.12 73 ILE A CA 1
ATOM 574 C C . ILE A 1 73 ? 41.235 5.500 -31.050 1.00 81.12 73 ILE A C 1
ATOM 576 O O . ILE A 1 73 ? 40.335 5.421 -30.210 1.00 81.12 73 ILE A O 1
ATOM 580 N N . LEU A 1 74 ? 41.192 4.803 -32.188 1.00 80.00 74 LEU A N 1
ATOM 581 C CA . LEU A 1 74 ? 40.063 3.946 -32.559 1.00 80.00 74 LEU A CA 1
ATOM 582 C C . LEU A 1 74 ? 39.918 2.750 -31.622 1.00 80.00 74 LEU A C 1
ATOM 584 O O . LEU A 1 74 ? 38.795 2.412 -31.248 1.00 80.00 74 LEU A O 1
ATOM 588 N N . ILE A 1 75 ? 41.030 2.138 -31.208 1.00 84.56 75 ILE A N 1
ATOM 589 C CA . ILE A 1 75 ? 41.019 0.949 -30.351 1.00 84.56 75 ILE A CA 1
ATOM 590 C C . ILE A 1 75 ? 40.261 1.230 -29.032 1.00 84.56 75 ILE A C 1
ATOM 592 O O . ILE A 1 75 ? 39.255 0.557 -28.791 1.00 84.56 75 ILE A O 1
ATOM 596 N N . PRO A 1 76 ? 40.613 2.239 -28.206 1.00 84.81 76 PRO A N 1
ATOM 597 C CA . PRO A 1 76 ? 39.875 2.554 -26.978 1.00 84.81 76 PRO A CA 1
ATOM 598 C C . PRO A 1 76 ? 38.397 2.891 -27.197 1.00 84.81 76 PRO A C 1
ATOM 600 O O . PRO A 1 76 ? 37.553 2.510 -26.380 1.00 84.81 76 PRO A O 1
ATOM 603 N N . VAL A 1 77 ? 38.061 3.586 -28.290 1.00 82.12 77 VAL A N 1
ATOM 604 C CA . VAL A 1 77 ? 36.672 3.952 -28.617 1.00 82.12 77 VAL A CA 1
ATOM 605 C C . VAL A 1 77 ? 35.848 2.705 -28.931 1.00 82.12 77 VAL A C 1
ATOM 607 O O . VAL A 1 77 ? 34.759 2.529 -28.379 1.00 82.12 77 VAL A O 1
ATOM 610 N N . VAL A 1 78 ? 36.384 1.803 -29.757 1.00 86.94 78 VAL A N 1
ATOM 611 C CA . VAL A 1 78 ? 35.741 0.529 -30.098 1.00 86.94 78 VAL A CA 1
ATOM 612 C C . VAL A 1 78 ? 35.597 -0.352 -28.857 1.00 86.94 78 VAL A C 1
ATOM 614 O O . VAL A 1 78 ? 34.509 -0.874 -28.615 1.00 86.94 78 VAL A O 1
ATOM 617 N N . PHE A 1 79 ? 36.634 -0.462 -28.019 1.00 87.25 79 PHE A N 1
ATOM 618 C CA . PHE A 1 79 ? 36.560 -1.207 -26.757 1.00 87.25 79 PHE A CA 1
ATOM 619 C C . PHE A 1 79 ? 35.522 -0.621 -25.792 1.00 87.25 79 PHE A C 1
ATOM 621 O O . PHE A 1 79 ? 34.761 -1.374 -25.186 1.00 87.25 79 PHE A O 1
ATOM 628 N N . SER A 1 80 ? 35.422 0.707 -25.692 1.00 77.38 80 SER A N 1
ATOM 629 C CA . SER A 1 80 ? 34.425 1.383 -24.851 1.00 77.38 80 SER A CA 1
ATOM 630 C C . SER A 1 80 ? 32.996 1.136 -25.343 1.00 77.38 80 SER A C 1
ATOM 632 O O . SER A 1 80 ? 32.100 0.842 -24.548 1.00 77.38 80 SER A O 1
ATOM 634 N N . LEU A 1 81 ? 32.774 1.200 -26.661 1.00 80.62 81 LEU A N 1
ATOM 635 C CA . LEU A 1 81 ? 31.486 0.875 -27.278 1.00 80.62 81 LEU A CA 1
ATOM 636 C C . LEU A 1 81 ? 31.119 -0.597 -27.071 1.00 80.62 81 LEU A C 1
ATOM 638 O O . LEU A 1 81 ? 29.985 -0.901 -26.692 1.00 80.62 81 LEU A O 1
ATOM 642 N N . LEU A 1 82 ? 32.075 -1.509 -27.261 1.00 89.44 82 LEU A N 1
ATOM 643 C CA . LEU A 1 82 ? 31.873 -2.939 -27.051 1.00 89.44 82 LEU A CA 1
ATOM 644 C C . LEU A 1 82 ? 31.548 -3.244 -25.583 1.00 89.44 82 LEU A C 1
ATOM 646 O O . LEU A 1 82 ? 30.588 -3.963 -25.310 1.00 89.44 82 LEU A O 1
ATOM 650 N N . ALA A 1 83 ? 32.278 -2.652 -24.635 1.00 83.38 83 ALA A N 1
ATOM 651 C CA . ALA A 1 83 ? 32.011 -2.788 -23.205 1.00 83.38 83 ALA A CA 1
ATOM 652 C C . ALA A 1 83 ? 30.605 -2.287 -22.838 1.00 83.38 83 ALA A C 1
ATOM 654 O O . ALA A 1 83 ? 29.880 -2.968 -22.110 1.00 83.38 83 ALA A O 1
ATOM 655 N N . LEU A 1 84 ? 30.170 -1.151 -23.398 1.00 78.75 84 LEU A N 1
ATOM 656 C CA . LEU A 1 84 ? 28.820 -0.619 -23.199 1.00 78.75 84 LEU A CA 1
ATOM 657 C C . LEU A 1 84 ? 27.738 -1.557 -23.764 1.00 78.75 84 LEU A C 1
ATOM 659 O O . LEU A 1 84 ? 26.710 -1.775 -23.117 1.00 78.75 84 LEU A O 1
ATOM 663 N N . LEU A 1 85 ? 27.959 -2.134 -24.949 1.00 81.56 85 LEU A N 1
ATOM 664 C CA . LEU A 1 85 ? 27.047 -3.112 -25.553 1.00 81.56 85 LEU A CA 1
ATOM 665 C C . LEU A 1 85 ? 26.967 -4.402 -24.729 1.00 81.56 85 LEU A C 1
ATOM 667 O O . LEU A 1 85 ? 25.870 -4.913 -24.492 1.00 81.56 85 LEU A O 1
ATOM 671 N N . LEU A 1 86 ? 28.105 -4.914 -24.253 1.00 85.81 86 LEU A N 1
ATOM 672 C CA . LEU A 1 86 ? 28.165 -6.094 -23.391 1.00 85.81 86 LEU A CA 1
ATOM 673 C C . LEU A 1 86 ? 27.488 -5.841 -22.042 1.00 85.81 86 LEU A C 1
ATOM 675 O O . LEU A 1 86 ? 26.726 -6.690 -21.582 1.00 85.81 86 LEU A O 1
ATOM 679 N N . TYR A 1 87 ? 27.699 -4.669 -21.438 1.00 77.25 87 TYR A N 1
ATOM 680 C CA . TYR A 1 87 ? 27.018 -4.259 -20.212 1.00 77.25 87 TYR A CA 1
ATOM 681 C C . TYR A 1 87 ? 25.499 -4.215 -20.410 1.00 77.25 87 TYR A C 1
ATOM 683 O O . TYR A 1 87 ? 24.767 -4.860 -19.661 1.00 77.25 87 TYR A O 1
ATOM 691 N N . ARG A 1 88 ? 25.014 -3.567 -21.481 1.00 70.50 88 ARG A N 1
ATOM 692 C CA . ARG A 1 88 ? 23.578 -3.550 -21.818 1.00 70.50 88 ARG A CA 1
ATOM 693 C C . ARG A 1 88 ? 23.010 -4.956 -21.997 1.00 70.50 88 ARG A C 1
ATOM 695 O O . ARG A 1 88 ? 21.946 -5.245 -21.457 1.00 70.50 88 ARG A O 1
ATOM 702 N N . ARG A 1 89 ? 23.723 -5.841 -22.703 1.00 79.50 89 ARG A N 1
ATOM 703 C CA . ARG A 1 89 ? 23.314 -7.246 -22.866 1.00 79.50 89 ARG A CA 1
ATOM 704 C C . ARG A 1 89 ? 23.274 -7.994 -21.531 1.00 79.50 89 ARG A C 1
ATOM 706 O O . ARG A 1 89 ? 22.355 -8.776 -21.323 1.00 79.50 89 ARG A O 1
ATOM 713 N N . ARG A 1 90 ? 24.230 -7.766 -20.623 1.00 74.12 90 ARG A N 1
ATOM 714 C CA . ARG A 1 90 ? 24.241 -8.384 -19.282 1.00 74.12 90 ARG A CA 1
ATOM 715 C C . ARG A 1 90 ? 23.074 -7.905 -18.422 1.00 74.12 90 ARG A C 1
ATOM 717 O O . ARG A 1 90 ? 22.400 -8.745 -17.838 1.00 74.12 90 ARG A O 1
ATOM 724 N N . VAL A 1 91 ? 22.798 -6.600 -18.399 1.00 64.75 91 VAL A N 1
ATOM 725 C CA . VAL A 1 91 ? 21.649 -6.024 -17.675 1.00 64.75 91 VAL A CA 1
ATOM 726 C C . VAL A 1 91 ? 20.333 -6.576 -18.225 1.00 64.75 91 VAL A C 1
ATOM 728 O O . VAL A 1 91 ? 19.481 -7.012 -17.459 1.00 64.75 91 VAL A O 1
ATOM 731 N N . GLN A 1 92 ? 20.187 -6.652 -19.552 1.00 69.31 92 GLN A N 1
ATOM 732 C CA . GLN A 1 92 ? 19.011 -7.267 -20.172 1.00 69.31 92 GLN A CA 1
ATOM 733 C C . GLN A 1 92 ? 18.879 -8.752 -19.819 1.00 69.31 92 GLN A C 1
ATOM 735 O O . GLN A 1 92 ? 17.781 -9.194 -19.499 1.00 69.31 92 GLN A O 1
ATOM 740 N N . LYS A 1 93 ? 19.978 -9.518 -19.835 1.00 74.69 93 LYS A N 1
ATOM 741 C CA . LYS A 1 93 ? 19.960 -10.934 -19.442 1.00 74.69 93 LYS A CA 1
ATOM 742 C C . LYS A 1 93 ? 19.581 -11.123 -17.975 1.00 74.69 93 LYS A C 1
ATOM 744 O O . LYS A 1 93 ? 18.777 -12.003 -17.710 1.00 74.69 93 LYS A O 1
ATOM 749 N N . ARG A 1 94 ? 20.098 -10.304 -17.050 1.00 67.25 94 ARG A N 1
ATOM 750 C CA . ARG A 1 94 ? 19.699 -10.348 -15.631 1.00 67.25 94 ARG A CA 1
ATOM 751 C C . ARG A 1 94 ? 18.224 -10.022 -15.454 1.00 67.25 94 ARG A C 1
ATOM 753 O O . ARG A 1 94 ? 17.514 -10.831 -14.889 1.00 67.25 94 ARG A O 1
ATOM 760 N N . ALA A 1 95 ? 17.736 -8.942 -16.062 1.00 59.50 95 ALA A N 1
ATOM 761 C CA . ALA A 1 95 ? 16.319 -8.590 -15.994 1.00 59.50 95 ALA A CA 1
ATOM 762 C C . ALA A 1 95 ? 15.401 -9.671 -16.600 1.00 59.50 95 ALA A C 1
ATOM 764 O O . ALA A 1 95 ? 14.270 -9.846 -16.155 1.00 59.50 95 ALA A O 1
ATOM 765 N N . VAL A 1 96 ? 15.855 -10.389 -17.636 1.00 70.88 96 VAL A N 1
ATOM 766 C CA . VAL A 1 96 ? 15.123 -11.535 -18.199 1.00 70.88 96 VAL A CA 1
ATOM 767 C C . VAL A 1 96 ? 15.183 -12.735 -17.259 1.00 70.88 96 VAL A C 1
ATOM 769 O O . VAL A 1 96 ? 14.148 -13.350 -17.040 1.00 70.88 96 VAL A O 1
ATOM 772 N N . LEU A 1 97 ? 16.347 -13.050 -16.687 1.00 72.69 97 LEU A N 1
ATOM 773 C CA . LEU A 1 97 ? 16.500 -14.143 -15.727 1.00 72.69 97 LEU A CA 1
ATOM 774 C C . LEU A 1 97 ? 15.680 -13.892 -14.463 1.00 72.69 97 LEU A C 1
ATOM 776 O O . LEU A 1 97 ? 14.914 -14.763 -14.102 1.00 72.69 97 LEU A O 1
ATOM 780 N N . GLU A 1 98 ? 15.714 -12.692 -13.886 1.00 62.31 98 GLU A N 1
ATOM 781 C CA . GLU A 1 98 ? 14.886 -12.302 -12.736 1.00 62.31 98 GLU A CA 1
ATOM 782 C C . GLU A 1 98 ? 13.386 -12.388 -13.054 1.00 62.31 98 GLU A C 1
ATOM 784 O O . GLU A 1 98 ? 12.588 -12.807 -12.219 1.00 62.31 98 GLU A O 1
ATOM 789 N N . ARG A 1 99 ? 12.969 -12.036 -14.282 1.00 61.69 99 ARG A N 1
ATOM 790 C CA . ARG A 1 99 ? 11.581 -12.255 -14.729 1.00 61.69 99 ARG A CA 1
ATOM 791 C C . ARG A 1 99 ? 11.249 -13.736 -14.826 1.00 61.69 99 ARG A C 1
ATOM 793 O O . ARG A 1 99 ? 10.160 -14.123 -14.426 1.00 61.69 99 ARG A O 1
ATOM 800 N N . VAL A 1 100 ? 12.145 -14.535 -15.395 1.00 67.38 100 VAL A N 1
ATOM 801 C CA . VAL A 1 100 ? 11.956 -15.978 -15.576 1.00 67.38 100 VAL A CA 1
ATOM 802 C C . VAL A 1 100 ? 11.942 -16.685 -14.225 1.00 67.38 100 VAL A C 1
ATOM 804 O O . VAL A 1 100 ? 11.059 -17.490 -13.991 1.00 67.38 100 VAL A O 1
ATOM 807 N N . GLU A 1 101 ? 12.833 -16.331 -13.311 1.00 62.72 101 GLU A N 1
ATOM 808 C CA . GLU A 1 101 ? 12.909 -16.847 -11.946 1.00 62.72 101 GLU A CA 1
ATOM 809 C C . GLU A 1 101 ? 11.673 -16.431 -11.143 1.00 62.72 101 GLU A C 1
ATOM 811 O O . GLU A 1 101 ? 11.008 -17.281 -10.571 1.00 62.72 101 GLU A O 1
ATOM 816 N N . SER A 1 102 ? 11.231 -15.173 -11.242 1.00 56.50 102 SER A N 1
ATOM 817 C CA . SER A 1 102 ? 9.964 -14.725 -10.645 1.00 56.50 102 SER A CA 1
ATOM 818 C C . SER A 1 102 ? 8.732 -15.450 -11.213 1.00 56.50 102 SER A C 1
ATOM 820 O O . SER A 1 102 ? 7.752 -15.666 -10.496 1.00 56.50 102 SER A O 1
ATOM 822 N N . LEU A 1 103 ? 8.769 -15.840 -12.493 1.00 59.78 103 LEU A N 1
ATOM 823 C CA . LEU A 1 103 ? 7.739 -16.672 -13.116 1.00 59.78 103 LEU A CA 1
ATOM 824 C C . LEU A 1 103 ? 7.843 -18.138 -12.668 1.00 59.78 103 LEU A C 1
ATOM 826 O O . LEU A 1 103 ? 6.814 -18.751 -12.423 1.00 59.78 103 LEU A O 1
ATOM 830 N N . ILE A 1 104 ? 9.044 -18.701 -12.537 1.00 64.25 104 ILE A N 1
ATOM 831 C CA . ILE A 1 104 ? 9.267 -20.106 -12.163 1.00 64.25 104 ILE A CA 1
ATOM 832 C C . ILE A 1 104 ? 8.992 -20.333 -10.672 1.00 64.25 104 ILE A C 1
ATOM 834 O O . ILE A 1 104 ? 8.286 -21.273 -10.323 1.00 64.25 104 ILE A O 1
ATOM 838 N N . GLU A 1 105 ? 9.500 -19.466 -9.797 1.00 56.47 105 GLU A N 1
ATOM 839 C CA . GLU A 1 105 ? 9.376 -19.591 -8.340 1.00 56.47 105 GLU A CA 1
ATOM 840 C C . GLU A 1 105 ? 7.988 -19.187 -7.819 1.00 56.47 105 GLU A C 1
ATOM 842 O O . GLU A 1 105 ? 7.613 -19.564 -6.712 1.00 56.47 105 GLU A O 1
ATOM 847 N N . GLY A 1 106 ? 7.212 -18.426 -8.603 1.00 49.28 106 GLY A N 1
ATOM 848 C CA . GLY A 1 106 ? 5.927 -17.870 -8.174 1.00 49.28 106 GLY A CA 1
ATOM 849 C C . GLY A 1 106 ? 4.688 -18.357 -8.931 1.00 49.28 106 GLY A C 1
ATOM 850 O O . GLY A 1 106 ? 3.578 -18.159 -8.443 1.00 49.28 106 GLY A O 1
ATOM 851 N N . ALA A 1 107 ? 4.800 -18.968 -10.115 1.00 45.12 107 ALA A N 1
ATOM 852 C CA . ALA A 1 107 ? 3.623 -19.313 -10.921 1.00 45.12 107 ALA A CA 1
ATOM 853 C C . ALA A 1 107 ? 2.920 -20.603 -10.468 1.00 45.12 107 ALA A C 1
ATOM 855 O O . ALA A 1 107 ? 2.620 -21.481 -11.277 1.00 45.12 107 ALA A O 1
ATOM 856 N N . THR A 1 108 ? 2.512 -20.691 -9.203 1.00 45.66 108 THR A N 1
ATOM 857 C CA . THR A 1 108 ? 1.193 -21.283 -8.983 1.00 45.66 108 THR A CA 1
ATOM 858 C C . THR A 1 108 ? 0.205 -20.409 -9.749 1.00 45.66 108 THR A C 1
ATOM 860 O O . THR A 1 108 ? 0.251 -19.177 -9.694 1.00 45.66 108 THR A O 1
ATOM 863 N N . LYS A 1 109 ? -0.621 -21.046 -10.583 1.00 47.19 109 LYS A N 1
ATOM 864 C CA . LYS A 1 109 ? -1.667 -20.396 -11.375 1.00 47.19 109 LYS A CA 1
ATOM 865 C C . LYS A 1 109 ? -2.677 -19.828 -10.377 1.00 47.19 109 LYS A C 1
ATOM 867 O O . LYS A 1 109 ? -3.652 -20.490 -10.033 1.00 47.19 109 LYS A O 1
ATOM 872 N N . GLU A 1 110 ? -2.377 -18.658 -9.817 1.00 54.28 110 GLU A N 1
ATOM 873 C CA . GLU A 1 110 ? -3.264 -17.988 -8.882 1.00 54.28 110 GLU A CA 1
ATOM 874 C C . GLU A 1 110 ? -4.612 -17.851 -9.564 1.00 54.28 110 GLU A C 1
ATOM 876 O O . GLU A 1 110 ? -4.707 -17.500 -10.747 1.00 54.28 110 GLU A O 1
ATOM 881 N N . LYS A 1 111 ? -5.667 -18.187 -8.824 1.00 55.91 111 LYS A N 1
ATOM 882 C CA . LYS A 1 111 ? -7.023 -17.920 -9.272 1.00 55.91 111 LYS A CA 1
ATOM 883 C C . LYS A 1 111 ? -7.064 -16.425 -9.557 1.00 55.91 111 LYS A C 1
ATOM 885 O O . LYS A 1 111 ? -6.887 -15.640 -8.631 1.00 55.91 111 LYS A O 1
ATOM 890 N N . LEU A 1 112 ? -7.224 -16.044 -10.824 1.00 57.94 112 LEU A N 1
ATOM 891 C CA . LEU A 1 112 ? -7.409 -14.652 -11.207 1.00 57.94 112 LEU A CA 1
ATOM 892 C C . LEU A 1 112 ? -8.582 -14.127 -10.383 1.00 57.94 112 LEU A C 1
ATOM 894 O O . LEU A 1 112 ? -9.735 -14.505 -10.602 1.00 57.94 112 LEU A O 1
ATOM 898 N N . ILE A 1 113 ? -8.276 -13.328 -9.365 1.00 64.38 113 ILE A N 1
ATOM 899 C CA . ILE A 1 113 ? -9.303 -12.654 -8.591 1.00 64.38 113 ILE A CA 1
ATOM 900 C C . ILE A 1 113 ? -9.761 -11.515 -9.484 1.00 64.38 113 ILE A C 1
ATOM 902 O O . ILE A 1 113 ? -9.107 -10.483 -9.581 1.00 64.38 113 ILE A O 1
ATOM 906 N N . HIS A 1 114 ? -10.855 -11.766 -10.193 1.00 74.62 114 HIS A N 1
ATOM 907 C CA . HIS A 1 114 ? -11.582 -10.750 -10.924 1.00 74.62 114 HIS A CA 1
ATOM 908 C C . HIS A 1 114 ? -12.533 -10.079 -9.941 1.00 74.62 114 HIS A C 1
ATOM 910 O O . HIS A 1 114 ? -13.450 -10.723 -9.428 1.00 74.62 114 HIS A O 1
ATOM 916 N N . ARG A 1 115 ? -12.307 -8.794 -9.670 1.00 86.56 115 ARG A N 1
ATOM 917 C CA . ARG A 1 115 ? -13.339 -7.937 -9.083 1.00 86.56 115 ARG A CA 1
ATOM 918 C C . ARG A 1 115 ? -13.749 -6.875 -10.085 1.00 86.56 115 ARG A C 1
ATOM 920 O O . ARG A 1 115 ? -12.936 -6.430 -10.899 1.00 86.56 115 ARG A O 1
ATOM 927 N N . GLU A 1 116 ? -15.007 -6.480 -10.011 1.00 87.19 116 GLU A N 1
ATOM 928 C CA . GLU A 1 116 ? -15.485 -5.315 -10.738 1.00 87.19 116 GLU A CA 1
ATOM 929 C C . GLU A 1 116 ? -14.862 -4.041 -10.155 1.00 87.19 116 GLU A C 1
ATOM 931 O O . GLU A 1 116 ? -14.505 -3.976 -8.970 1.00 87.19 116 GLU A O 1
ATOM 936 N N . LEU A 1 117 ? -14.709 -3.032 -11.011 1.00 85.31 117 LEU A N 1
ATOM 937 C CA . LEU A 1 117 ? -14.320 -1.699 -10.574 1.00 85.31 117 LEU A CA 1
ATOM 938 C C . LEU A 1 117 ? -15.429 -1.092 -9.718 1.00 85.31 117 LEU A C 1
ATOM 940 O O . LEU A 1 117 ? -16.604 -1.110 -10.094 1.00 85.31 117 LEU A O 1
ATOM 944 N N . LYS A 1 118 ? -15.036 -0.485 -8.602 1.00 86.25 118 LYS A N 1
ATOM 945 C CA . LYS A 1 118 ? -15.907 0.368 -7.797 1.00 86.25 118 LYS A CA 1
ATOM 946 C C . LYS A 1 118 ? -16.275 1.614 -8.610 1.00 86.25 118 LYS A C 1
ATOM 948 O O . LYS A 1 118 ? -15.510 2.064 -9.462 1.00 86.25 118 LYS A O 1
ATOM 953 N N . GLU A 1 119 ? -17.421 2.224 -8.315 1.00 83.00 119 GLU A N 1
ATOM 954 C CA . GLU A 1 119 ? -17.896 3.407 -9.056 1.00 83.00 119 GLU A CA 1
ATOM 955 C C . GLU A 1 119 ? -16.896 4.572 -9.041 1.00 83.00 119 GLU A C 1
ATOM 957 O O . GLU A 1 119 ? -16.671 5.225 -10.060 1.00 83.00 119 GLU A O 1
ATOM 962 N N . TRP A 1 120 ? -16.212 4.794 -7.918 1.00 80.06 120 TRP A N 1
ATOM 963 C CA . TRP A 1 120 ? -15.184 5.832 -7.846 1.00 80.06 120 TRP A CA 1
ATOM 964 C C . TRP A 1 120 ? -13.937 5.487 -8.679 1.00 80.06 120 TRP A C 1
ATOM 966 O O . TRP A 1 120 ? -13.321 6.389 -9.238 1.00 80.06 120 TRP A O 1
ATOM 976 N N . GLU A 1 121 ? -13.574 4.207 -8.821 1.00 86.94 121 GLU A N 1
ATOM 977 C CA . GLU A 1 121 ? -12.451 3.781 -9.672 1.00 86.94 121 GLU A CA 1
ATOM 978 C C . GLU A 1 121 ? -12.785 4.024 -11.151 1.00 86.94 121 GLU A C 1
ATOM 980 O O . GLU A 1 121 ? -11.957 4.545 -11.901 1.00 86.94 121 GLU A O 1
ATOM 985 N N . LYS A 1 122 ? -14.034 3.742 -11.557 1.00 88.81 122 LYS A N 1
ATOM 986 C CA . LYS A 1 122 ? -14.548 4.080 -12.896 1.00 88.81 122 LYS A CA 1
ATOM 987 C C . LYS A 1 122 ? -14.462 5.584 -13.162 1.00 88.81 122 LYS A C 1
ATOM 989 O O . LYS A 1 122 ? -14.008 5.983 -14.234 1.00 88.81 122 LYS A O 1
ATOM 994 N N . TYR A 1 123 ? -14.846 6.403 -12.183 1.00 87.31 123 TYR A N 1
ATOM 995 C CA . TYR A 1 123 ? -14.737 7.860 -12.263 1.00 87.31 123 TYR A CA 1
ATOM 996 C C . TYR A 1 123 ? -13.279 8.325 -12.417 1.00 87.31 123 TYR A C 1
ATOM 998 O O . TYR A 1 123 ? -12.984 9.144 -13.284 1.00 87.31 123 TYR A O 1
ATOM 1006 N N . VAL A 1 124 ? -12.341 7.761 -11.642 1.00 84.69 124 VAL A N 1
ATOM 1007 C CA . VAL A 1 124 ? -10.903 8.079 -11.752 1.00 84.69 124 VAL A CA 1
ATOM 1008 C C . VAL A 1 124 ? -10.372 7.792 -13.159 1.00 84.69 124 VAL A C 1
ATOM 1010 O O . VAL A 1 124 ? -9.649 8.618 -13.722 1.00 84.69 124 VAL A O 1
ATOM 1013 N N . LEU A 1 125 ? -10.734 6.648 -13.750 1.00 89.06 125 LEU A N 1
ATOM 1014 C CA . LEU A 1 125 ? -10.341 6.319 -15.124 1.00 89.06 125 LEU A CA 1
ATOM 1015 C C . LEU A 1 125 ? -10.938 7.288 -16.144 1.00 89.06 125 LEU A C 1
ATOM 1017 O O . LEU A 1 125 ? -10.254 7.675 -17.090 1.00 89.06 125 LEU A O 1
ATOM 1021 N N . GLU A 1 126 ? -12.189 7.700 -15.957 1.00 89.69 126 GLU A N 1
ATOM 1022 C CA . GLU A 1 126 ? -12.844 8.657 -16.844 1.00 89.69 126 GLU A CA 1
ATOM 1023 C C . GLU A 1 126 ? -12.157 10.029 -16.810 1.00 89.69 126 GLU A C 1
ATOM 1025 O O . GLU A 1 126 ? -11.861 10.595 -17.862 1.00 89.69 126 GLU A O 1
ATOM 1030 N N . GLU A 1 127 ? -11.825 10.535 -15.623 1.00 87.38 127 GLU A N 1
ATOM 1031 C CA . GLU A 1 127 ? -11.073 11.784 -15.483 1.00 87.38 127 GLU A CA 1
ATOM 1032 C C . GLU A 1 127 ? -9.682 11.671 -16.119 1.00 87.38 127 GLU A C 1
ATOM 1034 O O . GLU A 1 127 ? -9.250 12.571 -16.839 1.00 87.38 127 GLU A O 1
ATOM 1039 N N . LYS A 1 128 ? -9.001 10.525 -15.968 1.00 86.94 128 LYS A N 1
ATOM 1040 C CA . LYS A 1 128 ? -7.723 10.271 -16.653 1.00 86.94 128 LYS A CA 1
ATOM 1041 C C . LYS A 1 128 ? -7.861 10.196 -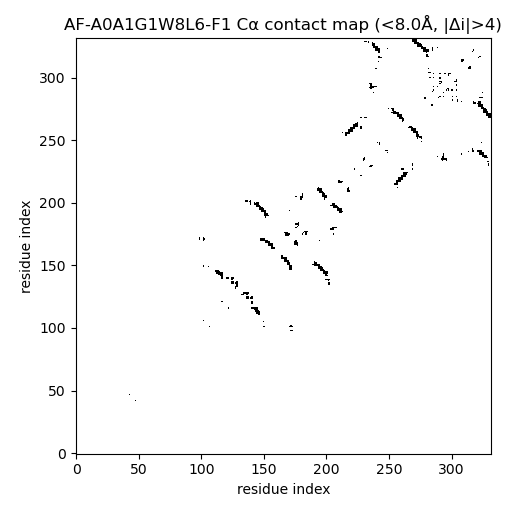18.169 1.00 86.94 128 LYS A C 1
ATOM 1043 O O . LYS A 1 128 ? -6.962 10.655 -18.880 1.00 86.94 128 LYS A O 1
ATOM 1048 N N . TYR A 1 129 ? -8.960 9.644 -18.674 1.00 92.38 129 TYR A N 1
ATOM 1049 C CA . TYR A 1 129 ? -9.265 9.649 -20.099 1.00 92.38 129 TYR A CA 1
ATOM 1050 C C . TYR A 1 129 ? -9.471 11.077 -20.614 1.00 92.38 129 TYR A C 1
ATOM 1052 O O . TYR A 1 129 ? -8.861 11.436 -21.618 1.00 92.38 129 TYR A O 1
ATOM 1060 N N . LYS A 1 130 ? -10.248 11.906 -19.906 1.00 93.00 130 LYS A N 1
ATOM 1061 C CA . LYS A 1 130 ? -10.452 13.324 -20.250 1.00 93.00 130 LYS A CA 1
ATOM 1062 C C . LYS A 1 130 ? -9.144 14.119 -20.212 1.00 93.00 130 LYS A C 1
ATOM 1064 O O . LYS A 1 130 ? -8.883 14.896 -21.122 1.00 93.00 130 LYS A O 1
ATOM 1069 N N . GLU A 1 131 ? -8.305 13.889 -19.200 1.00 92.25 131 GLU A N 1
ATOM 1070 C CA . GLU A 1 131 ? -7.019 14.577 -19.015 1.00 92.25 131 GLU A CA 1
ATOM 1071 C C . GLU A 1 131 ? -6.004 14.222 -20.115 1.00 92.25 131 GLU A C 1
ATOM 1073 O O . GLU A 1 131 ? -5.319 15.097 -20.641 1.00 92.25 131 GLU A O 1
ATOM 1078 N N . LYS A 1 132 ? -5.876 12.932 -20.457 1.00 92.94 132 LYS A N 1
ATOM 1079 C CA . LYS A 1 132 ? -4.786 12.432 -21.317 1.00 92.94 132 LYS A CA 1
ATOM 1080 C C . LYS A 1 132 ? -5.211 12.052 -22.735 1.00 92.94 132 LYS A C 1
ATOM 1082 O O . LYS A 1 132 ? -4.344 11.796 -23.568 1.00 92.94 132 LYS A O 1
ATOM 1087 N N . GLY A 1 133 ? -6.507 11.907 -23.001 1.00 93.94 133 GLY A N 1
ATOM 1088 C CA . GLY A 1 133 ? -7.040 11.394 -24.269 1.00 93.94 133 GLY A CA 1
ATOM 1089 C C . GLY A 1 133 ? -6.686 9.929 -24.571 1.00 93.94 133 GLY A C 1
ATOM 1090 O O . GLY A 1 133 ? -6.840 9.476 -25.705 1.00 93.94 133 GLY A O 1
ATOM 1091 N N . ASN A 1 134 ? -6.178 9.166 -23.594 1.00 92.69 134 ASN A N 1
ATOM 1092 C CA . ASN A 1 134 ? -5.718 7.793 -23.817 1.00 92.69 134 ASN A CA 1
ATOM 1093 C C . ASN A 1 134 ? -6.866 6.781 -23.668 1.00 92.69 134 ASN A C 1
ATOM 1095 O O . ASN A 1 134 ? -7.293 6.485 -22.552 1.00 92.69 134 ASN A O 1
ATOM 1099 N N . LYS A 1 135 ? -7.300 6.193 -24.791 1.00 93.56 135 LYS A N 1
ATOM 1100 C CA . LYS A 1 135 ? -8.404 5.216 -24.867 1.00 93.56 135 LYS A CA 1
ATOM 1101 C C . LYS A 1 135 ? -8.249 4.000 -23.946 1.00 93.56 135 LYS A C 1
ATOM 1103 O O . LYS A 1 135 ? -9.257 3.398 -23.592 1.00 93.56 135 LYS A O 1
ATOM 1108 N N . ASN A 1 136 ? -7.032 3.656 -23.515 1.00 92.31 136 ASN A N 1
ATOM 1109 C CA . ASN A 1 136 ? -6.821 2.548 -22.580 1.00 92.31 136 ASN A CA 1
ATOM 1110 C C . ASN A 1 136 ? -7.558 2.756 -21.249 1.00 92.31 136 ASN A C 1
ATOM 1112 O O . ASN A 1 136 ? -8.024 1.781 -20.672 1.00 92.31 136 ASN A O 1
ATOM 1116 N N . TYR A 1 137 ? -7.712 4.003 -20.787 1.00 89.62 137 TYR A N 1
ATOM 1117 C CA . TYR A 1 137 ? -8.469 4.288 -19.565 1.00 89.62 137 TYR A CA 1
ATOM 1118 C C . TYR A 1 137 ? -9.981 4.046 -19.741 1.00 89.62 137 TYR A C 1
ATOM 1120 O O . TYR A 1 137 ? -10.624 3.542 -18.825 1.00 89.62 137 TYR A O 1
ATOM 1128 N N . ASP A 1 138 ? -10.555 4.325 -20.919 1.00 89.75 138 ASP A N 1
ATOM 1129 C CA . ASP A 1 138 ? -11.967 4.002 -21.198 1.00 89.75 138 ASP A CA 1
ATOM 1130 C C . ASP A 1 138 ? -12.191 2.488 -21.337 1.00 89.75 138 ASP A C 1
ATOM 1132 O O . ASP A 1 138 ? -13.193 1.965 -20.847 1.00 89.75 138 ASP A O 1
ATOM 1136 N N . LEU A 1 139 ? -11.236 1.766 -21.939 1.00 87.50 139 LEU A N 1
ATOM 1137 C CA . LEU A 1 139 ? -11.270 0.299 -21.988 1.00 87.50 139 LEU A CA 1
ATOM 1138 C C . LEU A 1 139 ? -11.216 -0.309 -20.584 1.00 87.50 139 LEU A C 1
ATOM 1140 O O . LEU A 1 139 ? -11.989 -1.216 -20.277 1.00 87.50 139 LEU A O 1
ATOM 1144 N N . ASP A 1 140 ? -10.347 0.217 -19.719 1.00 88.12 140 ASP A N 1
ATOM 1145 C CA . ASP A 1 140 ? -10.239 -0.251 -18.339 1.00 88.12 140 ASP A CA 1
ATOM 1146 C C . ASP A 1 140 ? -11.518 -0.039 -17.538 1.00 88.12 140 ASP A C 1
ATOM 1148 O O . ASP A 1 140 ? -11.830 -0.877 -16.705 1.00 88.12 140 ASP A O 1
ATOM 1152 N N . ARG A 1 141 ? -12.317 0.999 -17.824 1.00 85.25 141 ARG A N 1
ATOM 1153 C CA . ARG A 1 141 ? -13.589 1.250 -17.119 1.00 85.25 141 ARG A CA 1
ATOM 1154 C C . ARG A 1 141 ? -14.570 0.075 -17.214 1.00 85.25 141 ARG A C 1
ATOM 1156 O O . ARG A 1 141 ? -15.474 -0.046 -16.390 1.00 85.25 141 ARG A O 1
ATOM 1163 N N . ARG A 1 142 ? -14.398 -0.781 -18.225 1.00 85.31 142 ARG A N 1
ATOM 1164 C CA . ARG A 1 142 ? -15.209 -1.980 -18.485 1.00 85.31 142 ARG A CA 1
ATOM 1165 C C . ARG A 1 142 ? -14.465 -3.276 -18.157 1.00 85.31 142 ARG A C 1
ATOM 1167 O O . ARG A 1 142 ? -15.031 -4.354 -18.313 1.00 85.31 142 ARG A O 1
ATOM 1174 N N . ALA A 1 143 ? -13.198 -3.182 -17.768 1.00 84.56 143 ALA A N 1
ATOM 1175 C CA . ALA A 1 143 ? -12.348 -4.324 -17.494 1.00 84.56 143 ALA A CA 1
ATOM 1176 C C . ALA A 1 143 ? -12.434 -4.727 -16.015 1.00 84.56 143 ALA A C 1
ATOM 1178 O O . ALA A 1 143 ? -12.602 -3.865 -15.148 1.00 84.56 143 ALA A O 1
ATOM 1179 N N . PRO A 1 144 ? -12.278 -6.023 -15.694 1.00 86.75 144 PRO A N 1
ATOM 1180 C CA . PRO A 1 144 ? -12.080 -6.425 -14.314 1.00 86.75 144 PRO A CA 1
ATOM 1181 C C . PRO A 1 144 ? -10.714 -5.941 -13.817 1.00 86.75 144 PRO A C 1
ATOM 1183 O O . PRO A 1 144 ? -9.766 -5.778 -14.591 1.00 86.75 144 PRO A O 1
ATOM 1186 N N . VAL A 1 145 ? -10.599 -5.777 -12.504 1.00 86.38 145 VAL A N 1
ATOM 1187 C CA . VAL A 1 145 ? -9.309 -5.580 -11.842 1.00 86.38 145 VAL A CA 1
ATOM 1188 C C . VAL A 1 145 ? -8.553 -6.905 -11.832 1.00 86.38 145 VAL A C 1
ATOM 1190 O O . VAL A 1 145 ? -9.125 -7.956 -11.534 1.00 86.38 145 VAL A O 1
ATOM 1193 N N . PHE A 1 146 ? -7.268 -6.851 -12.172 1.00 87.62 146 PHE A N 1
ATOM 1194 C CA . PHE A 1 146 ? -6.364 -7.995 -12.148 1.00 87.62 146 PHE A CA 1
ATOM 1195 C C . PHE A 1 146 ? -5.475 -7.926 -10.921 1.00 87.62 146 PHE A C 1
ATOM 1197 O O . PHE A 1 146 ? -5.075 -6.844 -10.498 1.00 87.62 146 PHE A O 1
ATOM 1204 N N . ARG A 1 147 ? -5.115 -9.094 -10.390 1.00 88.38 147 ARG A N 1
ATOM 1205 C CA . ARG A 1 147 ? -4.157 -9.225 -9.297 1.00 88.38 147 ARG A CA 1
ATOM 1206 C C . ARG A 1 147 ? -2.902 -9.939 -9.776 1.00 88.38 147 ARG A C 1
ATOM 1208 O O . ARG A 1 147 ? -2.995 -10.952 -10.465 1.00 88.38 147 ARG A O 1
ATOM 1215 N N . VAL A 1 148 ? -1.742 -9.419 -9.389 1.00 87.62 148 VAL A N 1
ATOM 1216 C CA . VAL A 1 148 ? -0.462 -10.126 -9.483 1.00 87.62 148 VAL A CA 1
ATOM 1217 C C . VAL A 1 148 ? 0.218 -10.101 -8.123 1.00 87.62 148 VAL A C 1
ATOM 1219 O O . VAL A 1 148 ? 0.407 -9.033 -7.546 1.00 87.62 148 VAL A O 1
ATOM 1222 N N . GLN A 1 149 ? 0.569 -11.269 -7.600 1.00 88.25 149 GLN A N 1
ATOM 1223 C CA . GLN A 1 149 ? 1.332 -11.409 -6.365 1.00 88.25 149 GLN A CA 1
ATOM 1224 C C . GLN A 1 149 ? 2.758 -11.851 -6.673 1.00 88.25 149 GLN A C 1
ATOM 1226 O O . GLN A 1 149 ? 2.999 -12.542 -7.655 1.00 88.25 149 GLN A O 1
ATOM 1231 N N . GLY A 1 150 ? 3.730 -11.450 -5.868 1.00 87.62 150 GLY A N 1
ATOM 1232 C CA . GLY A 1 150 ? 5.101 -11.926 -5.986 1.00 87.62 150 GLY A CA 1
ATOM 1233 C C . GLY A 1 150 ? 6.066 -11.126 -5.130 1.00 87.62 150 GLY A C 1
ATOM 1234 O O . GLY A 1 150 ? 5.682 -10.169 -4.459 1.00 87.62 150 GLY A O 1
ATOM 1235 N N . ARG A 1 151 ? 7.340 -11.514 -5.177 1.00 88.31 151 ARG A N 1
ATOM 1236 C CA . ARG A 1 151 ? 8.401 -10.774 -4.497 1.00 88.31 151 ARG A CA 1
ATOM 1237 C C . ARG A 1 151 ? 8.690 -9.468 -5.222 1.00 88.31 151 ARG A C 1
ATOM 1239 O O . ARG A 1 151 ? 8.818 -9.436 -6.449 1.00 88.31 151 ARG A O 1
ATOM 1246 N N . LEU A 1 152 ? 8.791 -8.401 -4.443 1.00 88.19 152 LEU A N 1
ATOM 1247 C CA . LEU A 1 152 ? 9.159 -7.084 -4.913 1.00 88.19 152 LEU A CA 1
ATOM 1248 C C . LEU A 1 152 ? 10.657 -7.049 -5.224 1.00 88.19 152 LEU A C 1
ATOM 1250 O O . LEU A 1 152 ? 11.486 -7.254 -4.343 1.00 88.19 152 LEU A O 1
ATOM 1254 N N . VAL A 1 153 ? 11.005 -6.751 -6.469 1.00 86.25 153 VAL A N 1
ATOM 1255 C CA . VAL A 1 153 ? 12.394 -6.601 -6.915 1.00 86.25 153 VAL A CA 1
ATOM 1256 C C . VAL A 1 153 ? 12.667 -5.129 -7.164 1.00 86.25 153 VAL A C 1
ATOM 1258 O O . VAL A 1 153 ? 11.893 -4.453 -7.858 1.00 86.25 153 VAL A O 1
ATOM 1261 N N . LYS A 1 154 ? 13.761 -4.617 -6.600 1.00 86.25 154 LYS A N 1
ATOM 1262 C CA . LYS A 1 154 ? 14.201 -3.256 -6.883 1.00 86.25 154 LYS A CA 1
ATOM 1263 C C . LYS A 1 154 ? 14.946 -3.279 -8.206 1.00 86.25 154 LYS A C 1
ATOM 1265 O O . LYS A 1 154 ? 16.010 -3.872 -8.324 1.00 86.25 154 LYS A O 1
ATOM 1270 N N . LEU A 1 155 ? 14.396 -2.630 -9.225 1.00 81.81 155 LEU A N 1
ATOM 1271 C CA . LEU A 1 155 ? 15.085 -2.569 -10.504 1.00 81.81 155 LEU A CA 1
ATOM 1272 C C . LEU A 1 155 ? 16.269 -1.615 -10.384 1.00 81.81 155 LEU A C 1
ATOM 1274 O O . LEU A 1 155 ? 16.113 -0.458 -9.972 1.00 81.81 155 LEU A O 1
ATOM 1278 N N . GLU A 1 156 ? 17.448 -2.095 -10.788 1.00 76.69 156 GLU A N 1
ATOM 1279 C CA . GLU A 1 156 ? 18.579 -1.209 -11.020 1.00 76.69 156 GLU A CA 1
ATOM 1280 C C . GLU A 1 156 ? 18.126 -0.122 -11.990 1.00 76.69 156 GLU A C 1
ATOM 1282 O O . GLU A 1 156 ? 17.584 -0.407 -13.067 1.00 76.69 156 GLU A O 1
ATOM 1287 N N . PRO A 1 157 ? 18.303 1.144 -11.617 1.00 70.19 157 PRO A N 1
ATOM 1288 C CA . PRO A 1 157 ? 17.750 2.185 -12.429 1.00 70.19 157 PRO A CA 1
ATOM 1289 C C . PRO A 1 157 ? 18.473 2.264 -13.773 1.00 70.19 157 PRO A C 1
ATOM 1291 O O . PRO A 1 157 ? 19.687 2.435 -13.869 1.00 70.19 157 PRO A O 1
ATOM 1294 N N . THR A 1 158 ? 17.706 2.178 -14.851 1.00 60.22 158 THR A N 1
ATOM 1295 C CA . THR A 1 158 ? 18.249 2.251 -16.203 1.00 60.22 158 THR A CA 1
ATOM 1296 C C . THR A 1 158 ? 18.446 3.705 -16.622 1.00 60.22 158 THR A C 1
ATOM 1298 O O . THR A 1 158 ? 17.509 4.369 -17.061 1.00 60.22 158 THR A O 1
ATOM 1301 N N . GLY A 1 159 ? 19.676 4.215 -16.531 1.00 58.19 159 GLY A N 1
ATOM 1302 C CA . GLY A 1 159 ? 20.045 5.487 -17.156 1.00 58.19 159 GLY A CA 1
ATOM 1303 C C . GLY A 1 159 ? 21.505 5.890 -16.944 1.00 58.19 159 GLY A C 1
ATOM 1304 O O . GLY A 1 159 ? 22.196 5.394 -16.063 1.00 58.19 159 GLY A O 1
ATOM 1305 N N . SER A 1 160 ? 22.001 6.789 -17.796 1.00 55.47 160 SER A N 1
ATOM 1306 C CA . SER A 1 160 ? 23.362 7.331 -17.701 1.00 55.47 160 SER A CA 1
ATOM 1307 C C . SER A 1 160 ? 23.521 8.166 -16.424 1.00 55.47 160 SER A C 1
ATOM 1309 O O . SER A 1 160 ? 22.671 9.028 -16.189 1.00 55.47 160 SER A O 1
ATOM 1311 N N . GLY A 1 161 ? 24.616 7.979 -15.674 1.00 52.28 161 GLY A N 1
ATOM 1312 C CA . GLY A 1 161 ? 24.868 8.479 -14.304 1.00 52.28 161 GLY A CA 1
ATOM 1313 C C . GLY A 1 161 ? 24.776 9.989 -14.008 1.00 52.28 161 GLY A C 1
ATOM 1314 O O . GLY A 1 161 ? 25.163 10.416 -12.932 1.00 52.28 161 GLY A O 1
ATOM 1315 N N . LEU A 1 162 ? 24.252 10.809 -14.922 1.00 56.44 162 LEU A N 1
ATOM 1316 C CA . LEU A 1 162 ? 23.967 12.238 -14.722 1.00 56.44 162 LEU A CA 1
ATOM 1317 C C . LEU A 1 162 ? 22.480 12.560 -14.520 1.00 56.44 162 LEU A C 1
ATOM 1319 O O . LEU A 1 162 ? 22.133 13.699 -14.215 1.00 56.44 162 LEU A O 1
ATOM 1323 N N . VAL A 1 163 ? 21.584 11.589 -14.708 1.00 51.19 163 VAL A N 1
ATOM 1324 C CA . VAL A 1 163 ? 20.149 11.759 -14.447 1.00 51.19 163 VAL A CA 1
ATOM 1325 C C . VAL A 1 163 ? 19.841 11.069 -13.130 1.00 51.19 163 VAL A C 1
ATOM 1327 O O . VAL A 1 163 ? 20.153 9.892 -12.995 1.00 51.19 163 VAL A O 1
ATOM 1330 N N . ARG A 1 164 ? 19.222 11.780 -12.171 1.00 51.56 164 ARG A N 1
ATOM 1331 C CA . ARG A 1 164 ? 18.662 11.143 -10.970 1.00 51.56 164 ARG A CA 1
ATOM 1332 C C . ARG A 1 164 ? 17.722 10.034 -11.418 1.00 51.56 164 ARG A C 1
ATOM 1334 O O . ARG A 1 164 ? 16.670 10.270 -12.009 1.00 51.56 164 ARG A O 1
ATOM 1341 N N . LEU A 1 165 ? 18.194 8.837 -11.167 1.00 58.75 165 LEU A N 1
ATOM 1342 C CA . LEU A 1 165 ? 17.592 7.582 -11.505 1.00 58.75 165 LEU A CA 1
ATOM 1343 C C . LEU A 1 165 ? 16.410 7.349 -10.561 1.00 58.75 165 LEU A C 1
ATOM 1345 O O . LEU A 1 165 ? 16.597 7.280 -9.348 1.00 58.75 165 LEU A O 1
ATOM 1349 N N . LYS A 1 166 ? 15.185 7.322 -11.103 1.00 67.75 166 LYS A N 1
ATOM 1350 C CA . LYS A 1 166 ? 14.001 6.979 -10.307 1.00 67.75 166 LYS A CA 1
ATOM 1351 C C . LYS A 1 166 ? 14.095 5.499 -9.950 1.00 67.75 166 LYS A C 1
ATOM 1353 O O . LYS A 1 166 ? 14.360 4.679 -10.824 1.00 67.75 166 LYS A O 1
ATOM 1358 N N . VAL A 1 167 ? 13.911 5.184 -8.671 1.00 68.31 167 VAL A N 1
ATOM 1359 C CA . VAL A 1 167 ? 13.791 3.798 -8.217 1.00 68.31 167 VAL A CA 1
ATOM 1360 C C . VAL A 1 167 ? 12.511 3.240 -8.830 1.00 68.31 167 VAL A C 1
ATOM 1362 O O . VAL A 1 167 ? 11.429 3.763 -8.573 1.00 68.31 167 VAL A O 1
ATOM 1365 N N . GLU A 1 168 ? 12.652 2.225 -9.675 1.00 82.00 168 GLU A N 1
ATOM 1366 C CA . GLU A 1 168 ? 11.528 1.448 -10.188 1.00 82.00 168 GLU A CA 1
ATOM 1367 C C . GLU A 1 168 ? 11.456 0.148 -9.395 1.00 82.00 168 GLU A C 1
ATOM 1369 O O . GLU A 1 168 ? 12.475 -0.487 -9.124 1.00 82.00 168 GLU A O 1
ATOM 1374 N N . TRP A 1 169 ? 10.245 -0.254 -9.038 1.00 85.81 169 TRP A N 1
ATOM 1375 C CA . TRP A 1 169 ? 10.007 -1.559 -8.442 1.00 85.81 169 TRP A CA 1
ATOM 1376 C C . TRP A 1 169 ? 9.338 -2.468 -9.467 1.00 85.81 169 TRP A C 1
ATOM 1378 O O . TRP A 1 169 ? 8.655 -1.994 -10.376 1.00 85.81 169 TRP A O 1
ATOM 1388 N N . SER A 1 170 ? 9.536 -3.776 -9.352 1.00 87.75 170 SER A N 1
ATOM 1389 C CA . SER A 1 170 ? 8.914 -4.754 -10.240 1.00 87.75 170 SER A CA 1
ATOM 1390 C C . SER A 1 170 ? 8.440 -5.973 -9.471 1.00 87.75 170 SER A C 1
ATOM 1392 O O . SER A 1 170 ? 9.131 -6.451 -8.580 1.00 87.75 170 SER A O 1
ATOM 1394 N N . ILE A 1 171 ? 7.280 -6.501 -9.855 1.00 86.81 171 ILE A N 1
ATOM 1395 C CA . ILE A 1 171 ? 6.710 -7.734 -9.302 1.00 86.81 171 ILE A CA 1
ATOM 1396 C C . ILE A 1 171 ? 6.261 -8.588 -10.477 1.00 86.81 171 ILE A C 1
ATOM 1398 O O . ILE A 1 171 ? 5.420 -8.154 -11.262 1.00 86.81 171 ILE A O 1
ATOM 1402 N N . ARG A 1 172 ? 6.856 -9.773 -10.659 1.00 82.44 172 ARG A N 1
ATOM 1403 C CA . ARG A 1 172 ? 6.607 -10.643 -11.830 1.00 82.44 172 ARG A CA 1
ATOM 1404 C C . ARG A 1 172 ? 6.664 -9.893 -13.172 1.00 82.44 172 ARG A C 1
ATOM 1406 O O . ARG A 1 172 ? 5.859 -10.108 -14.075 1.00 82.44 172 ARG A O 1
ATOM 1413 N N . GLY A 1 173 ? 7.601 -8.952 -13.294 1.00 80.81 173 GLY A N 1
ATOM 1414 C CA . GLY A 1 173 ? 7.767 -8.102 -14.478 1.00 80.81 173 GLY A CA 1
ATOM 1415 C C . GLY A 1 173 ? 6.760 -6.950 -14.616 1.00 80.81 173 GLY A C 1
ATOM 1416 O O . GLY A 1 173 ? 6.910 -6.142 -15.536 1.00 80.81 173 GLY A O 1
ATOM 1417 N N . PHE A 1 174 ? 5.770 -6.831 -13.724 1.00 85.12 174 PHE A N 1
ATOM 1418 C CA . PHE A 1 174 ? 4.905 -5.659 -13.622 1.00 85.12 174 PHE A CA 1
ATOM 1419 C C . PHE A 1 174 ? 5.658 -4.524 -12.928 1.00 85.12 174 PHE A C 1
ATOM 1421 O O . PHE A 1 174 ? 6.018 -4.635 -11.758 1.00 85.12 174 PHE A O 1
ATOM 1428 N N . LYS A 1 175 ? 5.901 -3.428 -13.651 1.00 89.31 175 LYS A N 1
ATOM 1429 C CA . LYS A 1 175 ? 6.616 -2.263 -13.125 1.00 89.31 175 LYS A CA 1
ATOM 1430 C C . LYS A 1 175 ? 5.694 -1.378 -12.289 1.00 89.31 175 LYS A C 1
ATOM 1432 O O . LYS A 1 175 ? 4.632 -0.982 -12.763 1.00 89.31 175 LYS A O 1
ATOM 1437 N N . LEU A 1 176 ? 6.147 -1.005 -11.100 1.00 87.25 176 LEU A N 1
ATOM 1438 C CA . LEU A 1 176 ? 5.532 0.000 -10.243 1.00 87.25 176 LEU A CA 1
ATOM 1439 C C . LEU A 1 176 ? 6.365 1.283 -10.282 1.00 87.25 176 LEU A C 1
ATOM 1441 O O . LEU A 1 176 ? 7.570 1.269 -10.014 1.00 87.25 176 LEU A O 1
ATOM 1445 N N . ASN A 1 177 ? 5.719 2.394 -10.618 1.00 86.31 177 ASN A N 1
ATOM 1446 C CA . ASN A 1 177 ? 6.328 3.716 -10.650 1.00 86.31 177 ASN A CA 1
ATOM 1447 C C . ASN A 1 177 ? 5.308 4.798 -10.254 1.00 86.31 177 ASN A C 1
ATOM 1449 O O . ASN A 1 177 ? 4.127 4.531 -10.062 1.00 86.31 177 ASN A O 1
ATOM 1453 N N . GLU A 1 178 ? 5.762 6.045 -10.140 1.00 81.88 178 GLU A N 1
ATOM 1454 C CA . GLU A 1 178 ? 4.898 7.170 -9.749 1.00 81.88 178 GLU A CA 1
ATOM 1455 C C . GLU A 1 178 ? 3.778 7.483 -10.760 1.00 81.88 178 GLU A C 1
ATOM 1457 O O . GLU A 1 178 ? 2.847 8.208 -10.419 1.00 81.88 178 GLU A O 1
ATOM 1462 N N . GLU A 1 179 ? 3.874 7.002 -12.005 1.00 82.94 179 GLU A N 1
ATOM 1463 C CA . GLU A 1 179 ? 2.883 7.283 -13.050 1.00 82.94 179 GLU A CA 1
ATOM 1464 C C . GLU A 1 179 ? 1.679 6.350 -12.963 1.00 82.94 179 GLU A C 1
ATOM 1466 O O . GLU A 1 179 ? 0.559 6.786 -13.239 1.00 82.94 179 GLU A O 1
ATOM 1471 N N . ASN A 1 180 ? 1.909 5.084 -12.603 1.00 83.50 180 ASN A N 1
ATOM 1472 C CA . ASN A 1 180 ? 0.856 4.085 -12.476 1.00 83.50 180 ASN A CA 1
ATOM 1473 C C . ASN A 1 180 ? 0.456 3.779 -11.033 1.00 83.50 180 ASN A C 1
ATOM 1475 O O . ASN A 1 180 ? -0.647 3.285 -10.836 1.00 83.50 180 ASN A O 1
ATOM 1479 N N . PHE A 1 181 ? 1.297 4.104 -10.049 1.00 80.56 181 PHE A N 1
ATOM 1480 C CA . PHE A 1 181 ? 0.993 4.001 -8.626 1.00 80.56 181 PHE A CA 1
ATOM 1481 C C . PHE A 1 181 ? 1.453 5.272 -7.884 1.00 80.56 181 PHE A C 1
ATOM 1483 O O . PHE A 1 181 ? 2.523 5.289 -7.268 1.00 80.56 181 PHE A O 1
ATOM 1490 N N . PRO A 1 182 ? 0.672 6.368 -7.940 1.00 60.06 182 PRO A N 1
ATOM 1491 C CA . PRO A 1 182 ? 1.063 7.657 -7.358 1.00 60.06 182 PRO A CA 1
ATOM 1492 C C . PRO A 1 182 ? 1.386 7.577 -5.859 1.00 60.06 182 PRO A C 1
ATOM 1494 O O . PRO A 1 182 ? 2.313 8.242 -5.386 1.00 60.06 182 PRO A O 1
ATOM 1497 N N . ASP A 1 183 ? 0.671 6.704 -5.145 1.00 65.50 183 ASP A N 1
ATOM 1498 C CA . ASP A 1 183 ? 0.766 6.523 -3.695 1.00 65.50 183 ASP A CA 1
ATOM 1499 C C . ASP A 1 183 ? 1.942 5.643 -3.252 1.00 65.50 183 ASP A C 1
ATOM 1501 O O . ASP A 1 183 ? 2.164 5.472 -2.050 1.00 65.50 183 ASP A O 1
ATOM 1505 N N . ILE A 1 184 ? 2.753 5.129 -4.189 1.00 64.44 184 ILE A N 1
ATOM 1506 C CA . ILE A 1 184 ? 3.937 4.319 -3.864 1.00 64.44 184 ILE A CA 1
ATOM 1507 C C . ILE A 1 184 ? 4.887 5.035 -2.902 1.00 64.44 184 ILE A C 1
ATOM 1509 O O . ILE A 1 184 ? 5.553 4.394 -2.098 1.00 64.44 184 ILE A O 1
ATOM 1513 N N . ARG A 1 185 ? 4.917 6.373 -2.945 1.00 51.91 185 ARG A N 1
ATOM 1514 C CA . ARG A 1 185 ? 5.784 7.203 -2.097 1.00 51.91 185 ARG A CA 1
ATOM 1515 C C . ARG A 1 185 ? 5.462 7.083 -0.610 1.00 51.91 185 ARG A C 1
ATOM 1517 O O . ARG A 1 185 ? 6.333 7.348 0.211 1.00 51.91 185 ARG A O 1
ATOM 1524 N N . TYR A 1 186 ? 4.234 6.700 -0.270 1.00 52.12 186 TYR A N 1
ATOM 1525 C CA . TYR A 1 186 ? 3.774 6.583 1.112 1.00 52.12 186 TYR A CA 1
ATOM 1526 C C . TYR A 1 186 ? 3.864 5.155 1.650 1.00 52.12 186 TYR A C 1
ATOM 1528 O O . TYR A 1 186 ? 3.717 4.946 2.854 1.00 52.12 186 TYR A O 1
ATOM 1536 N N . ARG A 1 187 ? 4.110 4.163 0.786 1.00 63.84 187 ARG A N 1
ATOM 1537 C CA . ARG A 1 187 ? 4.238 2.765 1.196 1.00 63.84 187 ARG A CA 1
ATOM 1538 C C . ARG A 1 187 ? 5.713 2.381 1.253 1.00 63.84 187 ARG A C 1
ATOM 1540 O O . ARG A 1 187 ? 6.419 2.383 0.250 1.00 63.84 187 ARG A O 1
ATOM 1547 N N . ILE A 1 188 ? 6.179 2.056 2.457 1.00 67.81 188 ILE A N 1
ATOM 1548 C CA . ILE A 1 188 ? 7.540 1.568 2.687 1.00 67.81 188 ILE A CA 1
ATOM 1549 C C . ILE A 1 188 ? 7.554 0.085 2.323 1.00 67.81 188 ILE A C 1
ATOM 1551 O O . ILE A 1 188 ? 7.166 -0.761 3.136 1.00 67.81 188 ILE A O 1
ATOM 1555 N N . PHE A 1 189 ? 7.960 -0.221 1.095 1.00 81.69 189 PHE A N 1
ATOM 1556 C CA . PHE A 1 189 ? 8.275 -1.586 0.695 1.00 81.69 189 PHE A CA 1
ATOM 1557 C C . PHE A 1 189 ? 9.782 -1.823 0.723 1.00 81.69 189 PHE A C 1
ATOM 1559 O O . PHE A 1 189 ? 10.564 -0.940 0.358 1.00 81.69 189 PHE A O 1
ATOM 1566 N N . ALA A 1 190 ? 10.173 -3.018 1.145 1.00 85.19 190 ALA A N 1
ATOM 1567 C CA . ALA A 1 190 ? 11.544 -3.495 1.076 1.00 85.19 190 ALA A CA 1
ATOM 1568 C C . ALA A 1 190 ? 11.705 -4.499 -0.073 1.00 85.19 190 ALA A C 1
ATOM 1570 O O . ALA A 1 190 ? 10.766 -5.183 -0.480 1.00 85.19 190 ALA A O 1
ATOM 1571 N N . GLU A 1 191 ? 12.916 -4.565 -0.618 1.00 86.44 191 GLU A N 1
ATOM 1572 C CA . GLU A 1 191 ? 13.261 -5.568 -1.621 1.00 86.44 191 GLU A CA 1
ATOM 1573 C C . GLU A 1 191 ? 13.127 -6.978 -1.037 1.00 86.44 191 GLU A C 1
ATOM 1575 O O . GLU A 1 191 ? 13.499 -7.225 0.108 1.00 86.44 191 GLU A O 1
ATOM 1580 N N . GLY A 1 192 ? 12.559 -7.890 -1.823 1.00 85.75 192 GLY A N 1
ATOM 1581 C CA . GLY A 1 192 ? 12.262 -9.260 -1.418 1.00 85.75 192 GLY A CA 1
ATOM 1582 C C . GLY A 1 192 ? 10.922 -9.441 -0.702 1.00 85.75 192 GLY A C 1
ATOM 1583 O O . GLY A 1 192 ? 10.486 -10.584 -0.569 1.00 85.75 192 GLY A O 1
ATOM 1584 N N . GLU A 1 193 ? 10.236 -8.366 -0.289 1.00 88.62 193 GLU A N 1
ATOM 1585 C CA . GLU A 1 193 ? 8.911 -8.485 0.331 1.00 88.62 193 GLU A CA 1
ATOM 1586 C C . GLU A 1 193 ? 7.897 -9.080 -0.644 1.00 88.62 193 GLU A C 1
ATOM 1588 O O . GLU A 1 193 ? 7.821 -8.689 -1.811 1.00 88.62 193 GLU A O 1
ATOM 1593 N N . GLU A 1 194 ? 7.084 -10.012 -0.154 1.00 89.75 194 GLU A N 1
ATOM 1594 C CA . GLU A 1 194 ? 5.962 -10.529 -0.919 1.00 89.75 194 GLU A CA 1
ATOM 1595 C C . GLU A 1 194 ? 4.809 -9.525 -0.889 1.00 89.75 194 GLU A C 1
ATOM 1597 O O . GLU A 1 194 ? 4.375 -9.050 0.164 1.00 89.75 194 GLU A O 1
ATOM 1602 N N . VAL A 1 195 ? 4.326 -9.163 -2.070 1.00 90.44 195 VAL A N 1
ATOM 1603 C CA . VAL A 1 195 ? 3.290 -8.150 -2.251 1.00 90.44 195 VAL A CA 1
ATOM 1604 C C . VAL A 1 195 ? 2.296 -8.609 -3.304 1.00 90.44 195 VAL A C 1
ATOM 1606 O O . VAL A 1 195 ? 2.642 -9.349 -4.223 1.00 90.44 195 VAL A O 1
ATOM 1609 N N . ALA A 1 196 ? 1.063 -8.132 -3.193 1.00 89.25 196 ALA A N 1
ATOM 1610 C CA . ALA A 1 196 ? 0.046 -8.262 -4.221 1.00 89.25 196 ALA A CA 1
ATOM 1611 C C . ALA A 1 196 ? -0.317 -6.881 -4.765 1.00 89.25 196 ALA A C 1
ATOM 1613 O O . ALA A 1 196 ? -0.506 -5.930 -4.007 1.00 89.25 196 ALA A O 1
ATOM 1614 N N . VAL A 1 197 ? -0.405 -6.789 -6.088 1.00 88.75 197 VAL A N 1
ATOM 1615 C CA . VAL A 1 197 ? -0.763 -5.585 -6.837 1.00 88.75 197 VAL A CA 1
ATOM 1616 C C . VAL A 1 197 ? -2.087 -5.825 -7.525 1.00 88.75 197 VAL A C 1
ATOM 1618 O O . VAL A 1 197 ? -2.216 -6.763 -8.312 1.00 88.75 197 VAL A O 1
ATOM 1621 N N . GLU A 1 198 ? -3.040 -4.942 -7.270 1.00 89.44 198 GLU A N 1
ATOM 1622 C CA . GLU A 1 198 ? -4.278 -4.844 -8.027 1.00 89.44 198 GLU A CA 1
ATOM 1623 C C . GLU A 1 198 ? -4.133 -3.764 -9.096 1.00 89.44 198 GLU A C 1
ATOM 1625 O O . GLU A 1 198 ? -3.781 -2.625 -8.791 1.00 89.44 198 GLU A O 1
ATOM 1630 N N . PHE A 1 199 ? -4.369 -4.110 -10.360 1.00 90.19 199 PHE A N 1
ATOM 1631 C CA . PHE A 1 199 ? -4.130 -3.209 -11.483 1.00 90.19 199 PHE A CA 1
ATOM 1632 C C . PHE A 1 199 ? -5.138 -3.375 -12.622 1.00 90.19 199 PHE A C 1
ATOM 1634 O O . PHE A 1 199 ? -5.828 -4.388 -12.748 1.00 90.19 199 PHE A O 1
ATOM 1641 N N . SER A 1 200 ? -5.186 -2.361 -13.481 1.00 89.06 200 SER A N 1
ATOM 1642 C CA . SER A 1 200 ? -5.987 -2.339 -14.702 1.00 89.06 200 SER A CA 1
ATOM 1643 C C . SER A 1 200 ? -5.199 -2.920 -15.880 1.00 89.06 200 SER A C 1
ATOM 1645 O O . SER A 1 200 ? -4.054 -2.513 -16.107 1.00 89.06 200 SER A O 1
ATOM 1647 N N . PRO A 1 201 ? -5.762 -3.850 -16.661 1.00 88.12 201 PRO A N 1
ATOM 1648 C CA . PRO A 1 201 ? -5.005 -4.601 -17.659 1.00 88.12 201 PRO A CA 1
ATOM 1649 C C . PRO A 1 201 ? -4.517 -3.745 -18.837 1.00 88.12 201 PRO A C 1
ATOM 1651 O O . PRO A 1 201 ? -3.438 -4.025 -19.370 1.00 88.12 201 PRO A O 1
ATOM 1654 N N . PHE A 1 202 ? -5.263 -2.707 -19.237 1.00 89.00 202 PHE A N 1
ATOM 1655 C CA . PHE A 1 202 ? -4.964 -1.918 -20.434 1.00 89.00 202 PHE A CA 1
ATOM 1656 C C . PHE A 1 202 ? -4.060 -0.720 -20.128 1.00 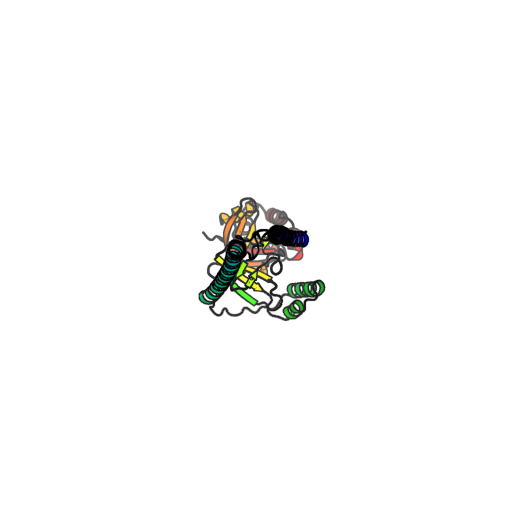89.00 202 PHE A C 1
ATOM 1658 O O . PHE A 1 202 ? -3.011 -0.557 -20.754 1.00 89.00 202 PHE A O 1
ATOM 1665 N N . SER A 1 203 ? -4.417 0.117 -19.153 1.00 87.94 203 SER A N 1
ATOM 1666 C CA . SER A 1 203 ? -3.613 1.283 -18.757 1.00 87.94 203 SER A CA 1
ATOM 1667 C C . SER A 1 203 ? -2.459 0.936 -17.825 1.00 87.94 203 SER A C 1
ATOM 1669 O O . SER A 1 203 ? -1.578 1.773 -17.630 1.00 87.94 203 SER A O 1
ATOM 1671 N N . ARG A 1 204 ? -2.453 -0.274 -17.244 1.00 89.31 204 ARG A N 1
ATOM 1672 C CA . ARG A 1 204 ? -1.523 -0.682 -16.177 1.00 89.31 204 ARG A CA 1
ATOM 1673 C C . ARG A 1 204 ? -1.634 0.189 -14.922 1.00 89.31 204 ARG A C 1
ATOM 1675 O O . ARG A 1 204 ? -0.701 0.193 -14.123 1.00 89.31 204 ARG A O 1
ATOM 1682 N N . TRP A 1 205 ? -2.743 0.912 -14.748 1.00 88.56 205 TRP A N 1
ATOM 1683 C CA . TRP A 1 205 ? -3.023 1.705 -13.553 1.00 88.56 205 TRP A CA 1
ATOM 1684 C C . TRP A 1 205 ? -3.156 0.805 -12.329 1.00 88.56 205 TRP A C 1
ATOM 1686 O O . TRP A 1 205 ? -3.876 -0.189 -12.386 1.00 88.56 205 TRP A O 1
ATOM 1696 N N . VAL A 1 206 ? -2.468 1.142 -11.244 1.00 88.94 206 VAL A N 1
ATOM 1697 C CA . VAL A 1 206 ? -2.455 0.366 -10.004 1.00 88.94 206 VAL A CA 1
ATOM 1698 C C . VAL A 1 206 ? -3.498 0.933 -9.055 1.00 88.94 206 VAL A C 1
ATOM 1700 O O . VAL A 1 206 ? -3.448 2.105 -8.688 1.00 88.94 206 VAL A O 1
ATOM 1703 N N . TRP A 1 207 ? -4.429 0.077 -8.655 1.00 85.62 207 TRP A N 1
ATOM 1704 C CA . TRP A 1 207 ? -5.471 0.386 -7.683 1.00 85.62 207 TRP A CA 1
ATOM 1705 C C . TRP A 1 207 ? -4.975 0.220 -6.256 1.00 85.62 207 TRP A C 1
ATOM 1707 O O . TRP A 1 207 ? -5.257 1.058 -5.405 1.00 85.62 207 TRP A O 1
ATOM 1717 N N . ASP A 1 208 ? -4.207 -0.839 -5.999 1.00 85.88 208 ASP A N 1
ATOM 1718 C CA . ASP A 1 208 ? -3.676 -1.114 -4.670 1.00 85.88 208 ASP A CA 1
ATOM 1719 C C . ASP A 1 208 ? -2.404 -1.970 -4.733 1.00 85.88 208 ASP A C 1
ATOM 1721 O O . ASP A 1 208 ? -2.201 -2.744 -5.669 1.00 85.88 208 ASP A O 1
ATOM 1725 N N . VAL A 1 209 ? -1.554 -1.838 -3.713 1.00 85.50 209 VAL A N 1
ATOM 1726 C CA . VAL A 1 209 ? -0.357 -2.667 -3.505 1.00 85.50 209 VAL A CA 1
ATOM 1727 C C . VAL A 1 209 ? -0.207 -2.989 -2.032 1.00 85.50 209 VAL A C 1
ATOM 1729 O O . VAL A 1 209 ? 0.209 -2.131 -1.259 1.00 85.50 209 VAL A O 1
ATOM 1732 N N . TYR A 1 210 ? -0.476 -4.209 -1.603 1.00 87.00 210 TYR A N 1
ATOM 1733 C CA . TYR A 1 210 ? -0.401 -4.571 -0.186 1.00 87.00 210 TYR A CA 1
ATOM 1734 C C . TYR A 1 210 ? 0.561 -5.729 0.053 1.00 87.00 210 TYR A C 1
ATOM 1736 O O . TYR A 1 210 ? 0.805 -6.551 -0.829 1.00 87.00 210 TYR A O 1
ATOM 1744 N N . LYS A 1 211 ? 1.135 -5.766 1.258 1.00 90.56 211 LYS A N 1
ATOM 1745 C CA . LYS A 1 211 ? 2.074 -6.811 1.669 1.00 90.56 211 LYS A CA 1
ATOM 1746 C C . LYS A 1 211 ? 1.320 -8.111 1.930 1.00 90.56 211 LYS A C 1
ATOM 1748 O O . LYS A 1 211 ? 0.189 -8.076 2.420 1.00 90.56 211 LYS A O 1
ATOM 1753 N N . ILE A 1 212 ? 1.953 -9.232 1.621 1.00 89.06 212 ILE A N 1
ATOM 1754 C CA . ILE A 1 212 ? 1.490 -10.572 1.966 1.00 89.06 212 ILE A CA 1
ATOM 1755 C C . ILE A 1 212 ? 2.485 -11.161 2.963 1.00 89.06 212 ILE A C 1
ATOM 1757 O O . ILE A 1 212 ? 3.689 -11.116 2.733 1.00 89.06 212 ILE A O 1
ATOM 1761 N N . VAL A 1 213 ? 1.990 -11.685 4.081 1.00 90.19 213 VAL A N 1
ATOM 1762 C CA . VAL A 1 213 ? 2.799 -12.397 5.079 1.00 90.19 213 VAL A CA 1
ATOM 1763 C C . VAL A 1 213 ? 2.051 -13.674 5.434 1.00 90.19 213 VAL A C 1
ATOM 1765 O O . VAL A 1 213 ? 0.888 -13.609 5.825 1.00 90.19 213 VAL A O 1
ATOM 1768 N N . ASP A 1 214 ? 2.682 -14.828 5.217 1.00 88.81 214 ASP A N 1
ATOM 1769 C CA . ASP A 1 214 ? 2.092 -16.159 5.433 1.00 88.81 214 ASP A CA 1
ATOM 1770 C C . ASP A 1 214 ? 0.724 -16.344 4.745 1.00 88.81 214 ASP A C 1
ATOM 1772 O O . ASP A 1 214 ? -0.228 -16.882 5.310 1.00 88.81 214 ASP A O 1
ATOM 1776 N N . GLY A 1 215 ? 0.597 -15.832 3.515 1.00 86.69 215 GLY A N 1
ATOM 1777 C CA . GLY A 1 215 ? -0.643 -15.879 2.731 1.00 86.69 215 GLY A CA 1
ATOM 1778 C C . GLY A 1 215 ? -1.742 -14.908 3.187 1.00 86.69 215 GLY A C 1
ATOM 1779 O O . GLY A 1 215 ? -2.826 -14.902 2.603 1.00 86.69 215 GLY A O 1
ATOM 1780 N N . LYS A 1 216 ? -1.482 -14.067 4.195 1.00 89.88 216 LYS A N 1
ATOM 1781 C CA . LYS A 1 216 ? -2.422 -13.071 4.730 1.00 89.88 216 LYS A CA 1
ATOM 1782 C C . LYS A 1 216 ? -2.063 -11.665 4.261 1.00 89.88 216 LYS A C 1
ATOM 1784 O O . LYS A 1 216 ? -0.888 -11.313 4.158 1.00 89.88 216 LYS A O 1
ATOM 1789 N N . ARG A 1 217 ? -3.076 -10.829 4.013 1.00 90.94 217 ARG A N 1
ATOM 1790 C CA . ARG A 1 217 ? -2.877 -9.411 3.679 1.00 90.94 217 ARG A CA 1
ATOM 1791 C C . ARG A 1 217 ? -2.395 -8.664 4.920 1.00 90.94 217 ARG A C 1
ATOM 1793 O O . ARG A 1 217 ? -3.039 -8.726 5.962 1.00 90.94 217 ARG A O 1
ATOM 1800 N N . LYS A 1 218 ? -1.279 -7.942 4.799 1.00 92.19 218 LYS A N 1
ATOM 1801 C CA . LYS A 1 218 ? -0.726 -7.083 5.849 1.00 92.19 218 LYS A CA 1
ATOM 1802 C C . LYS A 1 218 ? -0.987 -5.612 5.534 1.00 92.19 218 LYS A C 1
ATOM 1804 O O . LYS A 1 218 ? -0.489 -5.056 4.553 1.00 92.19 218 LYS A O 1
ATOM 1809 N N . TRP A 1 219 ? -1.775 -4.988 6.396 1.00 89.50 219 TRP A N 1
ATOM 1810 C CA . TRP A 1 219 ? -2.168 -3.589 6.349 1.00 89.50 219 TRP A CA 1
ATOM 1811 C C . TRP A 1 219 ? -1.204 -2.734 7.167 1.00 89.50 219 TRP A C 1
ATOM 1813 O O . TRP A 1 219 ? -0.780 -3.134 8.246 1.00 89.50 219 TRP A O 1
ATOM 1823 N N . LEU A 1 220 ? -0.875 -1.540 6.678 1.00 87.31 220 LEU A N 1
ATOM 1824 C CA . LEU A 1 220 ? -0.053 -0.575 7.410 1.00 87.31 220 LEU A CA 1
ATOM 1825 C C . LEU A 1 220 ? -0.939 0.552 7.926 1.00 87.31 220 LEU A C 1
ATOM 1827 O O . LEU A 1 220 ? -1.701 1.147 7.162 1.00 87.31 220 LEU A O 1
ATOM 1831 N N . MET A 1 221 ? -0.842 0.840 9.218 1.00 89.88 221 MET A N 1
ATOM 1832 C CA . MET A 1 221 ? -1.730 1.773 9.895 1.00 89.88 221 MET A CA 1
ATOM 1833 C C . MET A 1 221 ? -0.969 2.635 10.894 1.00 89.88 221 MET A C 1
ATOM 1835 O O . MET A 1 221 ? -0.229 2.126 11.719 1.00 89.88 221 MET A O 1
ATOM 1839 N N . ASN A 1 222 ? -1.201 3.944 10.881 1.00 90.12 222 ASN A N 1
ATOM 1840 C CA . ASN A 1 222 ? -0.565 4.846 11.841 1.00 90.12 222 ASN A CA 1
ATOM 1841 C C . ASN A 1 222 ? -1.439 5.058 13.084 1.00 90.12 222 ASN A C 1
ATOM 1843 O O . ASN A 1 222 ? -2.662 5.206 12.958 1.00 90.12 222 ASN A O 1
ATOM 1847 N N . LEU A 1 223 ? -0.805 5.110 14.257 1.00 91.38 223 LEU A N 1
ATOM 1848 C CA . LEU A 1 223 ? -1.414 5.450 15.544 1.00 91.38 223 LEU A CA 1
ATOM 1849 C C . LEU A 1 223 ? -0.640 6.582 16.235 1.00 91.38 223 LEU A C 1
ATOM 1851 O O . LEU A 1 223 ? 0.577 6.721 16.075 1.00 91.38 223 LEU A O 1
ATOM 1855 N N . GLY A 1 224 ? -1.360 7.381 17.028 1.00 90.25 224 GLY A N 1
ATOM 1856 C CA . GLY A 1 224 ? -0.747 8.294 17.995 1.00 90.25 224 GLY A CA 1
ATOM 1857 C C . GLY A 1 224 ? -0.035 7.520 19.109 1.00 90.25 224 GLY A C 1
ATOM 1858 O O . GLY A 1 224 ? -0.313 6.339 19.315 1.00 90.25 224 GLY A O 1
ATOM 1859 N N . ASN A 1 225 ? 0.879 8.178 19.828 1.00 93.94 225 ASN A N 1
ATOM 1860 C CA . ASN A 1 225 ? 1.756 7.512 20.800 1.00 93.94 225 ASN A CA 1
ATOM 1861 C C . ASN A 1 225 ? 0.977 6.721 21.864 1.00 93.94 225 ASN A C 1
ATOM 1863 O O . ASN A 1 225 ? 1.311 5.580 22.166 1.00 93.94 225 ASN A O 1
ATOM 1867 N N . GLU A 1 226 ? -0.091 7.309 22.393 1.00 92.88 226 GLU A N 1
ATOM 1868 C CA . GLU A 1 226 ? -0.902 6.682 23.430 1.00 92.88 226 GLU A CA 1
ATOM 1869 C C . GLU A 1 226 ? -1.715 5.489 22.925 1.00 92.88 226 GLU A C 1
ATOM 1871 O O . GLU A 1 226 ? -1.571 4.393 23.461 1.00 92.88 226 GLU A O 1
ATOM 1876 N N . SER A 1 227 ? -2.478 5.648 21.837 1.00 93.56 227 SER A N 1
ATOM 1877 C CA . SER A 1 227 ? -3.197 4.527 21.215 1.00 93.56 227 SER A CA 1
ATOM 1878 C C . SER A 1 227 ? -2.250 3.399 20.808 1.00 93.56 227 SER A C 1
ATOM 1880 O O . SER A 1 227 ? -2.585 2.229 20.961 1.00 93.56 227 SER A O 1
ATOM 1882 N N . PHE A 1 228 ? -1.051 3.734 20.319 1.00 96.12 228 PHE A N 1
ATOM 1883 C CA . PHE A 1 228 ? -0.034 2.737 20.004 1.00 96.12 228 PHE A CA 1
ATOM 1884 C C . PHE A 1 228 ? 0.399 1.958 21.247 1.00 96.12 228 PHE A C 1
ATOM 1886 O O . PHE A 1 228 ? 0.463 0.737 21.193 1.00 96.12 228 PHE A O 1
ATOM 1893 N N . ASN A 1 229 ? 0.682 2.635 22.363 1.00 96.31 229 ASN A N 1
ATOM 1894 C CA . ASN A 1 229 ? 1.115 1.969 23.592 1.00 96.31 229 ASN A CA 1
ATOM 1895 C C . ASN A 1 229 ? 0.031 1.042 24.158 1.00 96.31 229 ASN A C 1
ATOM 1897 O O . ASN A 1 229 ? 0.351 -0.050 24.626 1.00 96.31 229 ASN A O 1
ATOM 1901 N N . LEU A 1 230 ? -1.241 1.438 24.073 1.00 95.88 230 LEU A N 1
ATOM 1902 C CA . LEU A 1 230 ? -2.371 0.598 24.477 1.00 95.88 230 LEU A CA 1
ATOM 1903 C C . LEU A 1 230 ? -2.503 -0.671 23.620 1.00 95.88 230 LEU A C 1
ATOM 1905 O O . LEU A 1 230 ? -2.724 -1.756 24.154 1.00 95.88 230 LEU A O 1
ATOM 1909 N N . VAL A 1 231 ? -2.313 -0.561 22.303 1.00 96.62 231 VAL A N 1
ATOM 1910 C CA . VAL A 1 231 ? -2.322 -1.726 21.403 1.00 96.62 231 VAL A CA 1
ATOM 1911 C C . VAL A 1 231 ? -1.082 -2.601 21.611 1.00 96.62 231 VAL A C 1
ATOM 1913 O O . VAL A 1 231 ? -1.195 -3.815 21.742 1.00 96.62 231 VAL A O 1
ATOM 1916 N N . ALA A 1 232 ? 0.107 -1.999 21.689 1.00 96.50 232 ALA A N 1
ATOM 1917 C CA . ALA A 1 232 ? 1.377 -2.712 21.833 1.00 96.50 232 ALA A CA 1
ATOM 1918 C C . ALA A 1 232 ? 1.521 -3.431 23.187 1.00 96.50 232 ALA A C 1
ATOM 1920 O O . ALA A 1 232 ? 2.300 -4.373 23.299 1.00 96.50 232 ALA A O 1
ATOM 1921 N N . SER A 1 233 ? 0.783 -2.994 24.211 1.00 96.25 233 SER A N 1
ATOM 1922 C CA . SER A 1 233 ? 0.680 -3.684 25.505 1.00 96.25 233 SER A CA 1
ATOM 1923 C C . SER A 1 233 ? -0.399 -4.772 25.530 1.00 96.25 233 SER A C 1
ATOM 1925 O O . SER A 1 233 ? -0.462 -5.534 26.491 1.00 96.25 233 SER A O 1
ATOM 1927 N N . GLY A 1 234 ? -1.233 -4.867 24.488 1.00 96.25 234 GLY A N 1
ATOM 1928 C CA . GLY A 1 234 ? -2.362 -5.797 24.424 1.00 96.25 234 GLY A CA 1
ATOM 1929 C C . GLY A 1 234 ? -3.529 -5.423 25.341 1.00 96.25 234 GLY A C 1
ATOM 1930 O O . GLY A 1 234 ? -4.394 -6.261 25.570 1.00 96.25 234 GLY A O 1
ATOM 1931 N N . VAL A 1 235 ? -3.548 -4.197 25.878 1.00 96.31 235 VAL A N 1
ATOM 1932 C CA . VAL A 1 235 ? -4.614 -3.713 26.769 1.00 96.31 235 VAL A CA 1
ATOM 1933 C C . VAL A 1 235 ? -5.863 -3.336 25.970 1.00 96.31 235 VAL A C 1
ATOM 1935 O O . VAL A 1 235 ? -6.973 -3.611 26.407 1.00 96.31 235 VAL A O 1
ATOM 1938 N N . VAL A 1 236 ? -5.693 -2.739 24.786 1.00 95.38 236 VAL A N 1
ATOM 1939 C CA . VAL A 1 236 ? -6.802 -2.465 23.857 1.00 95.38 236 VAL A CA 1
ATOM 1940 C C . VAL A 1 236 ? -6.978 -3.635 22.901 1.00 95.38 236 VAL A C 1
ATOM 1942 O O . VAL A 1 236 ? -6.034 -4.009 22.200 1.00 95.38 236 VAL A O 1
ATOM 1945 N N . SER A 1 237 ? -8.204 -4.155 22.822 1.00 96.50 237 SER A N 1
ATOM 1946 C CA . SER A 1 237 ? -8.578 -5.192 21.857 1.00 96.50 237 SER A CA 1
ATOM 1947 C C . SER A 1 237 ? -9.363 -4.634 20.664 1.00 96.50 237 SER A C 1
ATOM 1949 O O . SER A 1 237 ? -9.354 -5.250 19.602 1.00 96.50 237 SER A O 1
ATOM 1951 N N . VAL A 1 238 ? -9.997 -3.456 20.783 1.00 98.12 238 VAL A N 1
ATOM 1952 C CA . VAL A 1 238 ? -10.784 -2.831 19.706 1.00 98.12 238 VAL A CA 1
ATOM 1953 C C . VAL A 1 238 ? -10.221 -1.461 19.338 1.00 98.12 238 VAL A C 1
ATOM 1955 O O . VAL A 1 238 ? -10.269 -0.514 20.114 1.00 98.12 238 VAL A O 1
ATOM 1958 N N . VAL A 1 239 ? -9.735 -1.319 18.103 1.00 97.38 239 VAL A N 1
ATOM 1959 C CA . VAL A 1 239 ? -9.168 -0.064 17.593 1.00 97.38 239 VAL A CA 1
ATOM 1960 C C . VAL A 1 239 ? -10.201 0.667 16.727 1.00 97.38 239 VAL A C 1
ATOM 1962 O O . VAL A 1 239 ? -10.522 0.195 15.631 1.00 97.38 239 VAL A O 1
ATOM 1965 N N . PRO A 1 240 ? -10.718 1.835 17.153 1.00 96.81 240 PRO A N 1
ATOM 1966 C CA . PRO A 1 240 ? -11.675 2.593 16.361 1.00 96.81 240 PRO A CA 1
ATOM 1967 C C . PRO A 1 240 ? -10.980 3.323 15.203 1.00 96.81 240 PRO A C 1
ATOM 1969 O O . PRO A 1 240 ? -9.977 4.031 15.371 1.00 96.81 240 PRO A O 1
ATOM 1972 N N . ARG A 1 241 ? -11.527 3.187 13.993 1.00 95.19 241 ARG A N 1
ATOM 1973 C CA . ARG A 1 241 ? -10.995 3.820 12.781 1.00 95.19 241 ARG A CA 1
ATOM 1974 C C . ARG A 1 241 ? -12.081 4.531 11.990 1.00 95.19 241 ARG A C 1
ATOM 1976 O O . ARG A 1 241 ? -13.043 3.918 11.542 1.00 95.19 241 ARG A O 1
ATOM 1983 N N . ALA A 1 242 ? -11.906 5.834 11.786 1.00 92.44 242 ALA A N 1
ATOM 1984 C CA . ALA A 1 242 ? -12.715 6.578 10.831 1.00 92.44 242 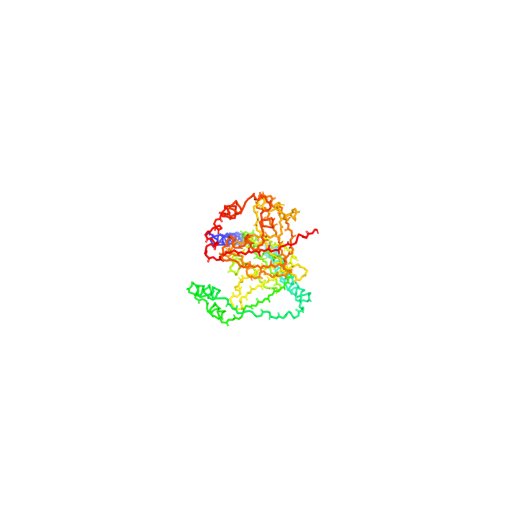ALA A CA 1
ATOM 1985 C C . ALA A 1 242 ? -12.227 6.279 9.399 1.00 92.44 242 ALA A C 1
ATOM 1987 O O . ALA A 1 242 ? -11.013 6.154 9.195 1.00 92.44 242 ALA A O 1
ATOM 1988 N N . PRO A 1 243 ? -13.126 6.196 8.403 1.00 86.31 243 PRO A N 1
ATOM 1989 C CA . PRO A 1 243 ? -12.736 5.997 7.015 1.00 86.31 243 PRO A CA 1
ATOM 1990 C C . PRO A 1 243 ? -11.808 7.122 6.556 1.00 86.31 243 PRO A C 1
ATOM 1992 O O . PRO A 1 243 ? -12.053 8.309 6.798 1.00 86.31 243 PRO A O 1
ATOM 1995 N N . TYR A 1 244 ? -10.721 6.737 5.894 1.00 76.94 244 TYR A N 1
ATOM 1996 C CA . TYR A 1 244 ? -9.746 7.655 5.327 1.00 76.94 244 TYR A CA 1
ATOM 1997 C C . TYR A 1 244 ? -9.491 7.275 3.878 1.00 76.94 244 TYR A C 1
ATOM 1999 O O . TYR A 1 244 ? -9.394 6.093 3.575 1.00 76.94 244 TYR A O 1
ATOM 2007 N N . GLY A 1 245 ? -9.367 8.267 2.991 1.00 63.44 245 GLY A N 1
ATOM 2008 C CA . GLY A 1 245 ? -9.377 8.040 1.541 1.00 63.44 245 GLY A CA 1
ATOM 2009 C C . GLY A 1 245 ? -8.345 7.028 1.029 1.00 63.44 245 GLY A C 1
ATOM 2010 O O . GLY A 1 245 ? -8.571 6.417 -0.005 1.00 63.44 245 GLY A O 1
ATOM 2011 N N . THR A 1 246 ? -7.245 6.809 1.756 1.00 57.06 246 THR A N 1
ATOM 2012 C CA . THR A 1 246 ? -6.187 5.857 1.378 1.00 57.06 246 THR A CA 1
ATOM 2013 C C . THR A 1 246 ? -6.313 4.478 2.033 1.00 57.06 246 THR A C 1
ATOM 2015 O O . THR A 1 246 ? -5.573 3.567 1.668 1.00 57.06 246 THR A O 1
ATOM 2018 N N . HIS A 1 247 ? -7.193 4.308 3.024 1.00 67.06 247 HIS A N 1
ATOM 2019 C CA . HIS A 1 247 ? -7.383 3.048 3.742 1.00 67.06 247 HIS A CA 1
ATOM 2020 C C . HIS A 1 247 ? -8.811 2.553 3.534 1.00 67.06 247 HIS A C 1
ATOM 2022 O O . HIS A 1 247 ? -9.748 3.050 4.158 1.00 67.06 247 HIS A O 1
ATOM 2028 N N . LEU A 1 248 ? -8.948 1.544 2.675 1.00 79.88 248 LEU A N 1
ATOM 2029 C CA . LEU A 1 248 ? -10.198 0.832 2.418 1.00 79.88 248 LEU A CA 1
ATOM 2030 C C . LEU A 1 248 ? -10.475 -0.113 3.594 1.00 79.88 248 LEU A C 1
ATOM 2032 O O . LEU A 1 248 ? -10.221 -1.313 3.517 1.00 79.88 248 LEU A O 1
ATOM 2036 N N . LEU A 1 249 ? -10.904 0.451 4.727 1.00 87.81 249 LEU A N 1
ATOM 2037 C CA . LEU A 1 249 ? -11.148 -0.301 5.962 1.00 87.81 249 LEU A CA 1
ATOM 2038 C C . LEU A 1 249 ? -12.147 -1.436 5.725 1.00 87.81 249 LEU A C 1
ATOM 2040 O O . LEU A 1 249 ? -11.959 -2.523 6.250 1.00 87.81 249 LEU A O 1
ATOM 2044 N N . GLU A 1 250 ? -13.147 -1.219 4.873 1.00 87.50 250 GLU A N 1
ATOM 2045 C CA . GLU A 1 250 ? -14.156 -2.206 4.487 1.00 87.50 250 GLU A CA 1
ATOM 2046 C C . GLU A 1 250 ? -13.595 -3.457 3.789 1.00 87.50 250 GLU A C 1
ATOM 2048 O O . GLU A 1 250 ? -14.280 -4.474 3.696 1.00 87.50 250 GLU A O 1
ATOM 2053 N N . GLU A 1 251 ? -12.360 -3.405 3.290 1.00 88.06 251 GLU A N 1
ATOM 2054 C CA . GLU A 1 251 ? -11.701 -4.553 2.666 1.00 88.06 251 GLU A CA 1
ATOM 2055 C C . GLU A 1 251 ? -10.917 -5.419 3.649 1.00 88.06 251 GLU A C 1
ATOM 2057 O O . GLU A 1 251 ? -10.501 -6.519 3.274 1.00 88.06 251 GLU A O 1
ATOM 2062 N N . ILE A 1 252 ? -1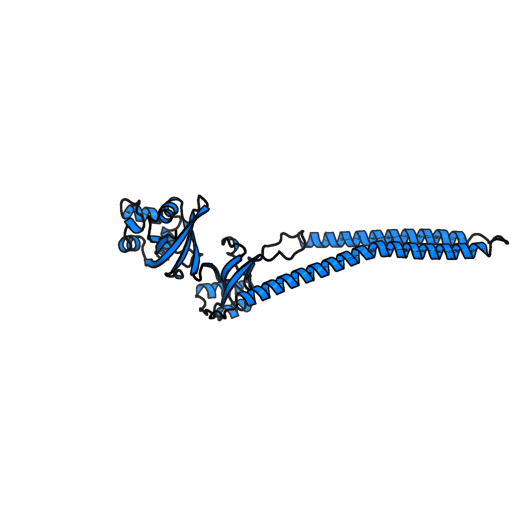0.693 -4.934 4.873 1.00 91.94 252 ILE A N 1
ATOM 2063 C CA . ILE A 1 252 ? -10.014 -5.695 5.919 1.00 91.94 252 ILE A CA 1
ATOM 2064 C C . ILE A 1 252 ? -10.911 -6.865 6.310 1.00 91.94 252 ILE A C 1
ATOM 2066 O O . ILE A 1 252 ? -12.101 -6.694 6.575 1.00 91.94 252 ILE A O 1
ATOM 2070 N N . LYS A 1 253 ? -10.345 -8.069 6.366 1.00 94.56 253 LYS A N 1
ATOM 2071 C CA . LYS A 1 253 ? -11.084 -9.281 6.733 1.00 94.56 253 LYS A CA 1
ATOM 2072 C C . LYS A 1 253 ? -10.514 -9.914 7.990 1.00 94.56 253 LYS A C 1
ATOM 2074 O O . LYS A 1 253 ? -9.367 -9.695 8.366 1.00 94.56 253 LYS A O 1
ATOM 2079 N N . ARG A 1 254 ? -11.332 -10.748 8.633 1.00 96.69 254 ARG A N 1
ATOM 2080 C CA . ARG A 1 254 ? -10.864 -11.635 9.700 1.00 96.69 254 ARG A CA 1
ATOM 2081 C C . ARG A 1 254 ? -9.679 -12.465 9.199 1.00 96.69 254 ARG A C 1
ATOM 2083 O O . ARG A 1 254 ? -9.760 -13.060 8.126 1.00 96.69 254 ARG A O 1
ATOM 2090 N N . GLY A 1 255 ? -8.624 -12.529 10.002 1.00 96.50 255 GLY A N 1
ATOM 2091 C CA . GLY A 1 255 ? -7.378 -13.222 9.690 1.00 96.50 255 GLY A CA 1
ATOM 2092 C C . GLY A 1 255 ? -6.349 -12.372 8.945 1.00 96.50 255 GLY A C 1
ATOM 2093 O O . GLY A 1 255 ? -5.214 -12.822 8.817 1.00 96.50 255 GLY A O 1
ATOM 2094 N N . ASP A 1 256 ? -6.693 -11.164 8.484 1.00 95.69 256 ASP A N 1
ATOM 2095 C CA . ASP A 1 256 ? -5.692 -10.222 7.976 1.00 95.69 256 ASP A CA 1
ATOM 2096 C C . ASP A 1 256 ? -4.751 -9.764 9.098 1.00 95.69 256 ASP A C 1
ATOM 2098 O O . ASP A 1 256 ? -5.070 -9.831 10.287 1.00 95.69 256 ASP A O 1
ATOM 2102 N N . LEU A 1 257 ? -3.587 -9.256 8.706 1.00 96.69 257 LEU A N 1
ATOM 2103 C CA . LEU A 1 257 ? -2.584 -8.706 9.607 1.00 96.69 257 LEU A CA 1
ATOM 2104 C C . LEU A 1 257 ? -2.597 -7.184 9.536 1.00 96.69 257 LEU A C 1
ATOM 2106 O O . LEU A 1 257 ? -2.730 -6.606 8.459 1.00 96.69 257 LEU A O 1
ATOM 2110 N N . VAL A 1 258 ? -2.396 -6.510 10.660 1.00 94.38 258 VAL A N 1
ATOM 2111 C CA . VAL A 1 258 ? -2.235 -5.055 10.706 1.00 94.38 258 VAL A CA 1
ATOM 2112 C C . VAL A 1 258 ? -0.948 -4.740 11.448 1.00 94.38 258 VAL A C 1
ATOM 2114 O O . VAL A 1 258 ? -0.742 -5.179 12.570 1.00 94.38 258 VAL A O 1
ATOM 2117 N N . CYS A 1 259 ? -0.079 -3.967 10.812 1.00 93.75 259 CYS A N 1
ATOM 2118 C CA . CYS A 1 259 ? 1.093 -3.379 11.435 1.00 93.75 259 CYS A CA 1
ATOM 2119 C C . CYS A 1 259 ? 0.754 -1.948 11.824 1.00 93.75 259 CYS A C 1
ATOM 2121 O O . CYS A 1 259 ? 0.611 -1.070 10.960 1.00 93.75 259 CYS A O 1
ATOM 2123 N N . PHE A 1 260 ? 0.602 -1.718 13.121 1.00 94.31 260 PHE A N 1
ATOM 2124 C CA . PHE A 1 260 ? 0.466 -0.377 13.649 1.00 94.31 260 PHE A CA 1
ATOM 2125 C C . PHE A 1 260 ? 1.838 0.264 13.792 1.00 94.31 260 PHE A C 1
ATOM 2127 O O . PHE A 1 260 ? 2.733 -0.323 14.386 1.00 94.31 260 PHE A O 1
ATOM 2134 N N . ASN A 1 261 ? 1.996 1.477 13.274 1.00 92.75 261 ASN A N 1
ATOM 2135 C CA . ASN A 1 261 ? 3.198 2.286 13.399 1.00 92.75 261 ASN A CA 1
ATOM 2136 C C . ASN A 1 261 ? 2.924 3.489 14.307 1.00 92.75 261 ASN A C 1
ATOM 2138 O O . ASN A 1 261 ? 1.949 4.225 14.116 1.00 92.75 261 ASN A O 1
ATOM 2142 N N . ASN A 1 262 ? 3.795 3.700 15.287 1.00 92.50 262 ASN A N 1
ATOM 2143 C CA . ASN A 1 262 ? 3.762 4.866 16.150 1.00 92.50 262 ASN A CA 1
ATOM 2144 C C . ASN A 1 262 ? 4.324 6.078 15.402 1.00 92.50 262 ASN A C 1
ATOM 2146 O O . ASN A 1 262 ? 5.522 6.141 15.124 1.00 92.50 262 ASN A O 1
ATOM 2150 N N . MET A 1 263 ? 3.483 7.078 15.136 1.00 87.44 263 MET A N 1
ATOM 2151 C CA . MET A 1 263 ? 3.899 8.268 14.383 1.00 87.44 263 MET A CA 1
ATOM 2152 C C . MET A 1 263 ? 5.008 9.083 15.066 1.00 87.44 263 MET A C 1
ATOM 2154 O O . MET A 1 263 ? 5.733 9.795 14.379 1.00 87.44 263 MET A O 1
ATOM 2158 N N . GLY A 1 264 ? 5.139 9.003 16.395 1.00 88.50 264 GLY A N 1
ATOM 2159 C CA . GLY A 1 264 ? 6.144 9.755 17.149 1.00 88.50 264 GLY A CA 1
ATOM 2160 C C . GLY A 1 264 ? 7.478 9.027 17.318 1.00 88.50 264 GLY A C 1
ATOM 2161 O O . GLY A 1 264 ? 8.511 9.679 17.415 1.00 88.50 264 GLY A O 1
ATOM 2162 N N . THR A 1 265 ? 7.472 7.690 17.362 1.00 93.06 265 THR A N 1
ATOM 2163 C CA . THR A 1 265 ? 8.672 6.897 17.706 1.00 93.06 265 THR A CA 1
ATOM 2164 C C . THR A 1 265 ? 9.145 5.952 16.604 1.00 93.06 265 THR A C 1
ATOM 2166 O O . THR A 1 265 ? 10.251 5.430 16.699 1.00 93.06 265 THR A O 1
ATOM 2169 N N . GLY A 1 266 ? 8.327 5.687 15.579 1.00 88.44 266 GLY A N 1
ATOM 2170 C CA . GLY A 1 266 ? 8.618 4.696 14.535 1.00 88.44 266 GLY A CA 1
ATOM 2171 C C . GLY A 1 266 ? 8.550 3.237 15.004 1.00 88.44 266 GLY A C 1
ATOM 2172 O O . GLY A 1 266 ? 8.842 2.328 14.228 1.00 88.44 266 GLY A O 1
ATOM 2173 N N . ARG A 1 267 ? 8.178 2.991 16.269 1.00 94.06 267 ARG A N 1
ATOM 2174 C CA . ARG A 1 267 ? 7.926 1.642 16.786 1.00 94.06 267 ARG A CA 1
ATOM 2175 C C . ARG A 1 267 ? 6.735 1.021 16.065 1.00 94.06 267 ARG A C 1
ATOM 2177 O O . ARG A 1 267 ? 5.770 1.715 15.749 1.00 94.06 267 ARG A O 1
ATOM 2184 N N . THR A 1 268 ? 6.781 -0.292 15.882 1.00 94.81 268 THR A N 1
ATOM 2185 C CA . THR A 1 268 ? 5.713 -1.057 15.238 1.00 94.81 268 THR A CA 1
ATOM 2186 C C . THR A 1 268 ? 5.127 -2.109 16.177 1.00 94.81 268 THR A C 1
ATOM 2188 O O . THR A 1 268 ? 5.788 -2.550 17.117 1.00 94.81 268 THR A O 1
ATOM 2191 N N . ALA A 1 269 ? 3.862 -2.460 15.954 1.00 96.25 269 ALA A N 1
ATOM 2192 C CA . ALA A 1 269 ? 3.158 -3.535 16.641 1.00 96.25 269 ALA A CA 1
ATOM 2193 C C . ALA A 1 269 ? 2.305 -4.291 15.618 1.00 96.25 269 ALA A C 1
ATOM 2195 O O . ALA A 1 269 ? 1.437 -3.694 14.975 1.00 96.25 269 ALA A O 1
ATOM 2196 N N . ASP A 1 270 ? 2.574 -5.583 15.453 1.00 96.31 270 ASP A N 1
ATOM 2197 C CA . ASP A 1 270 ? 1.834 -6.445 14.537 1.00 96.31 270 ASP A CA 1
ATOM 2198 C C . ASP A 1 270 ? 0.674 -7.125 15.271 1.00 96.31 270 ASP A C 1
ATOM 2200 O O . ASP A 1 270 ? 0.821 -7.658 16.371 1.00 96.31 270 ASP A O 1
ATOM 2204 N N . VAL A 1 271 ? -0.502 -7.102 14.655 1.00 97.62 271 VAL A N 1
ATOM 2205 C CA . VAL A 1 271 ? -1.720 -7.710 15.189 1.00 97.62 271 VAL A CA 1
ATOM 2206 C C . VAL A 1 271 ? -2.432 -8.516 14.106 1.00 97.62 271 VAL A C 1
ATOM 2208 O O . VAL A 1 271 ? -2.282 -8.247 12.914 1.00 97.62 271 VAL A O 1
ATOM 2211 N N . GLU A 1 272 ? -3.253 -9.475 14.518 1.00 97.75 272 GLU A N 1
ATOM 2212 C CA . GLU A 1 272 ? -4.192 -10.185 13.649 1.00 97.75 272 GLU A CA 1
ATOM 2213 C C . GLU A 1 272 ? -5.616 -9.670 13.866 1.00 97.75 272 GLU A C 1
ATOM 2215 O O . GLU A 1 272 ? -6.034 -9.424 14.996 1.00 97.75 272 GLU A O 1
ATOM 2220 N N . VAL A 1 273 ? -6.374 -9.515 12.784 1.00 98.06 273 VAL A N 1
ATOM 2221 C CA . VAL A 1 273 ? -7.757 -9.035 12.821 1.00 98.06 273 VAL A CA 1
ATOM 2222 C C . VAL A 1 273 ? -8.705 -10.173 13.186 1.00 98.06 273 VAL A C 1
ATOM 2224 O O . VAL A 1 273 ? -8.823 -11.159 12.456 1.00 98.06 273 VAL A O 1
ATOM 2227 N N . GLU A 1 274 ? -9.450 -10.018 14.277 1.00 98.12 274 GLU A N 1
ATOM 2228 C CA . GLU A 1 274 ? -10.498 -10.963 14.676 1.00 98.12 274 GLU A CA 1
ATOM 2229 C C . GLU A 1 274 ? -11.817 -10.671 13.959 1.00 98.12 274 GLU A C 1
ATOM 2231 O O . GLU A 1 274 ? -12.465 -11.582 13.442 1.00 98.12 274 GLU A O 1
ATOM 2236 N N . TYR A 1 275 ? -12.204 -9.396 13.891 1.00 97.94 275 TYR A N 1
ATOM 2237 C CA . TYR A 1 275 ? -13.317 -8.926 13.074 1.00 97.94 275 TYR A CA 1
ATOM 2238 C C . TYR A 1 275 ? -13.210 -7.433 12.782 1.00 97.94 275 TYR A C 1
ATOM 2240 O O . TYR A 1 275 ? -12.485 -6.687 13.442 1.00 97.94 275 TYR A O 1
ATOM 2248 N N . ILE A 1 276 ? -14.022 -7.000 11.822 1.00 97.44 276 ILE A N 1
ATOM 2249 C CA . ILE A 1 276 ? -14.313 -5.598 11.571 1.00 97.44 276 ILE A CA 1
ATOM 2250 C C . ILE A 1 276 ? -15.828 -5.383 11.546 1.00 97.44 276 ILE A C 1
ATOM 2252 O O . ILE A 1 276 ? -16.565 -6.194 10.983 1.00 97.44 276 ILE A O 1
ATOM 2256 N N . LYS A 1 277 ? -16.300 -4.302 12.167 1.00 97.88 277 LYS A N 1
ATOM 2257 C CA . LYS A 1 277 ? -17.709 -3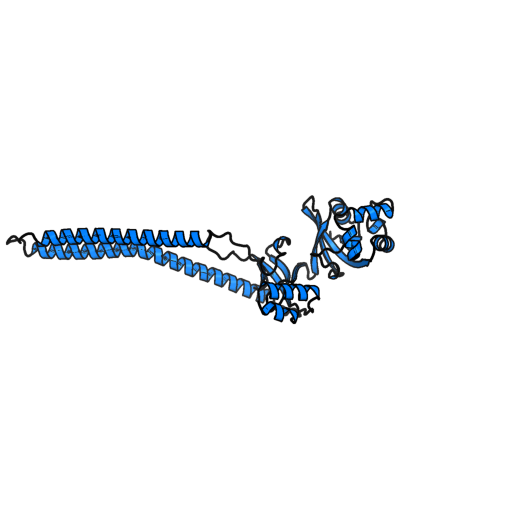.884 12.131 1.00 97.88 277 LYS A CA 1
ATOM 2258 C C . LYS A 1 277 ? -17.816 -2.396 11.849 1.00 97.88 277 LYS A C 1
ATOM 2260 O O . LYS A 1 277 ? -16.984 -1.624 12.314 1.00 97.88 277 LYS A O 1
ATOM 2265 N N . HIS A 1 278 ? -18.849 -2.001 11.114 1.00 97.25 278 HIS A N 1
ATOM 2266 C CA . HIS A 1 278 ? -19.148 -0.604 10.812 1.00 97.25 278 HIS A CA 1
ATOM 2267 C C . HIS A 1 278 ? -20.289 -0.088 11.689 1.00 97.25 278 HIS A C 1
ATOM 2269 O O . HIS A 1 278 ? -21.274 -0.789 11.912 1.00 97.25 278 HIS A O 1
ATOM 2275 N N . TYR A 1 279 ? -20.149 1.147 12.159 1.00 97.62 279 TYR A N 1
ATOM 2276 C CA . TYR A 1 279 ? -21.120 1.863 12.973 1.00 97.62 279 TYR A CA 1
ATOM 2277 C C . TYR A 1 279 ? -21.346 3.257 12.394 1.00 97.62 279 TYR A C 1
ATOM 2279 O O . TYR A 1 279 ? -20.409 3.908 11.934 1.00 97.62 279 TYR A O 1
ATOM 2287 N N . ILE A 1 280 ? -22.579 3.759 12.459 1.00 95.69 280 ILE A N 1
ATOM 2288 C CA . ILE A 1 280 ? -22.898 5.102 11.950 1.00 95.69 280 ILE A CA 1
ATOM 2289 C C . ILE A 1 280 ? -22.309 6.182 12.872 1.00 95.69 280 ILE A C 1
ATOM 2291 O O . ILE A 1 280 ? -21.797 7.191 12.392 1.00 95.69 280 ILE A O 1
ATOM 2295 N N . LYS A 1 281 ? -22.341 5.976 14.196 1.00 96.62 281 LYS A N 1
ATOM 2296 C CA . LYS A 1 281 ? -21.859 6.952 15.184 1.00 96.62 281 LYS A CA 1
ATOM 2297 C C . LYS A 1 281 ? -20.807 6.350 16.113 1.00 96.62 281 LYS A C 1
ATOM 2299 O O . LYS A 1 281 ? -20.899 5.193 16.511 1.00 96.62 281 LYS A O 1
ATOM 2304 N N . ALA A 1 282 ? -19.869 7.194 16.544 1.00 96.19 282 ALA A N 1
ATOM 2305 C CA . ALA A 1 282 ? -18.883 6.893 17.586 1.00 96.19 282 ALA A CA 1
ATOM 2306 C C . ALA A 1 282 ? -19.513 6.307 18.858 1.00 96.19 282 ALA A C 1
ATOM 2308 O O . ALA A 1 282 ? -19.039 5.307 19.389 1.00 96.19 282 ALA A O 1
ATOM 2309 N N . GLY A 1 283 ? -20.606 6.916 19.322 1.00 97.06 283 GLY A N 1
ATOM 2310 C CA . GLY A 1 283 ? -21.288 6.459 20.528 1.00 97.06 283 GLY A CA 1
ATOM 2311 C C . GLY A 1 283 ? -21.867 5.049 20.399 1.00 97.06 283 GLY A C 1
ATOM 2312 O O . GLY A 1 283 ? -21.834 4.297 21.367 1.00 97.06 283 GLY A O 1
ATOM 2313 N N . ASP A 1 284 ? -22.348 4.671 19.213 1.00 97.94 284 ASP A N 1
ATOM 2314 C CA . ASP A 1 284 ? -22.904 3.335 18.977 1.00 97.94 284 ASP A CA 1
ATOM 2315 C C . ASP A 1 284 ? -21.796 2.275 19.012 1.00 97.94 284 ASP A C 1
ATOM 2317 O O . ASP A 1 284 ? -21.976 1.226 19.626 1.00 97.94 284 ASP A O 1
ATOM 2321 N N . LEU A 1 285 ? -20.623 2.589 18.446 1.00 97.81 285 LEU A N 1
ATOM 2322 C CA . LEU A 1 285 ? -19.432 1.739 18.529 1.00 97.81 285 LEU A CA 1
ATOM 2323 C C . LEU A 1 285 ? -19.031 1.499 19.985 1.00 97.81 285 LEU A C 1
ATOM 2325 O O . LEU A 1 285 ? -18.900 0.353 20.398 1.00 97.81 285 LEU A O 1
ATOM 2329 N N . ILE A 1 286 ? -18.854 2.562 20.774 1.00 97.56 286 ILE A N 1
ATOM 2330 C CA . ILE A 1 286 ? -18.359 2.434 22.154 1.00 97.56 286 ILE A CA 1
ATOM 2331 C C . ILE A 1 286 ? -19.376 1.682 23.029 1.00 97.56 286 ILE A C 1
ATOM 2333 O O . ILE A 1 286 ? -18.983 0.875 23.866 1.00 97.56 286 ILE A O 1
ATOM 2337 N N . LYS A 1 287 ? -20.684 1.888 22.810 1.00 97.81 287 LYS A N 1
ATOM 2338 C CA . LYS A 1 287 ? -21.740 1.136 23.511 1.00 97.81 287 LYS A CA 1
ATOM 2339 C C . LYS A 1 287 ? -21.739 -0.350 23.159 1.00 97.81 287 LYS A C 1
ATOM 2341 O O . LYS A 1 287 ? -21.945 -1.169 24.046 1.00 97.81 287 LYS A O 1
ATOM 2346 N N . ALA A 1 288 ? -21.560 -0.687 21.882 1.00 98.31 288 ALA A N 1
ATOM 2347 C CA . ALA A 1 288 ? -21.636 -2.064 21.405 1.00 98.31 288 ALA A CA 1
ATOM 2348 C C . ALA A 1 288 ? -20.366 -2.873 21.706 1.00 98.31 288 ALA A C 1
ATOM 2350 O O . ALA A 1 288 ? -20.452 -4.062 21.998 1.00 98.31 288 ALA A O 1
ATOM 2351 N N . GLU A 1 289 ? -19.199 -2.238 21.612 1.00 98.06 289 GLU A N 1
ATOM 2352 C CA . GLU A 1 289 ? -17.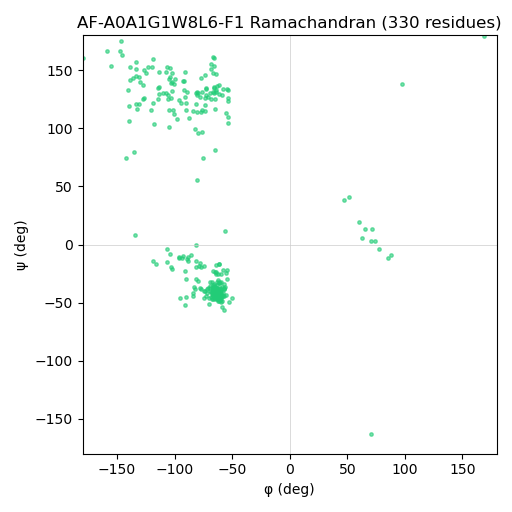895 -2.887 21.784 1.00 98.06 289 GLU A CA 1
ATOM 2353 C C . GLU A 1 289 ? -17.400 -2.849 23.239 1.00 98.06 289 GLU A C 1
ATOM 2355 O O . GLU A 1 289 ? -16.622 -3.711 23.636 1.00 98.06 289 GLU A O 1
ATOM 2360 N N . GLY A 1 290 ? -17.888 -1.897 24.042 1.00 97.75 290 GLY A N 1
ATOM 2361 C CA . GLY A 1 290 ? -17.521 -1.709 25.446 1.00 97.75 290 GLY A CA 1
ATOM 2362 C C . GLY A 1 290 ? -16.452 -0.630 25.644 1.00 97.75 290 GLY A C 1
ATOM 2363 O O . GLY A 1 290 ? -15.479 -0.548 24.898 1.00 97.75 290 GLY A O 1
ATOM 2364 N N . LEU A 1 291 ? -16.622 0.205 26.677 1.00 96.75 291 LEU A N 1
ATOM 2365 C CA . LEU A 1 291 ? -15.704 1.311 26.987 1.00 96.75 291 LEU A CA 1
ATOM 2366 C C . LEU A 1 291 ? -14.271 0.814 27.240 1.00 96.75 291 LEU A C 1
ATOM 2368 O O . LEU A 1 291 ? -13.335 1.321 26.629 1.00 96.75 291 LEU A O 1
ATOM 2372 N N . GLU A 1 292 ? -14.136 -0.209 28.085 1.00 96.38 292 GLU A N 1
ATOM 2373 C CA . GLU A 1 292 ? -12.866 -0.820 28.508 1.00 96.38 292 GLU A CA 1
ATOM 2374 C C . GLU A 1 292 ? -12.076 -1.415 27.327 1.00 96.38 292 GLU A C 1
ATOM 2376 O O . GLU A 1 292 ? -10.851 -1.387 27.308 1.00 96.38 292 GLU A O 1
ATOM 2381 N N . GLU A 1 293 ? -12.772 -1.927 26.309 1.00 97.12 293 GLU A N 1
ATOM 2382 C CA . GLU A 1 293 ? -12.157 -2.599 25.156 1.00 97.12 293 GLU A CA 1
ATOM 2383 C C . GLU A 1 293 ? -11.632 -1.606 24.107 1.00 97.12 293 GLU A C 1
ATOM 2385 O O . GLU A 1 293 ? -10.675 -1.906 23.385 1.00 97.12 293 GLU A O 1
ATOM 2390 N N . VAL A 1 294 ? -12.273 -0.432 24.011 1.00 96.38 294 VAL A N 1
ATOM 2391 C CA . VAL A 1 294 ? -11.968 0.616 23.022 1.00 96.38 294 VAL A CA 1
ATOM 2392 C C . VAL A 1 294 ? -11.022 1.673 23.605 1.00 96.38 294 VAL A C 1
ATOM 2394 O O . VAL A 1 294 ? -10.051 2.064 22.957 1.00 96.38 294 VAL A O 1
ATOM 2397 N N . TYR A 1 295 ? -11.298 2.143 24.826 1.00 95.06 295 TYR A N 1
ATOM 2398 C CA . TYR A 1 295 ? -10.533 3.172 25.537 1.00 95.06 295 TYR A CA 1
ATOM 2399 C C . TYR A 1 295 ? -10.436 2.857 27.044 1.00 95.06 295 TYR A C 1
ATOM 2401 O O . TYR A 1 295 ? -11.058 3.546 27.851 1.00 95.06 295 TYR A O 1
ATOM 2409 N N . PRO A 1 296 ? -9.604 1.883 27.451 1.00 94.00 296 PRO A N 1
ATOM 2410 C CA . PRO A 1 296 ? -9.457 1.477 28.854 1.00 94.00 296 PRO A CA 1
ATOM 2411 C C . PRO A 1 296 ? -8.956 2.586 29.795 1.00 94.00 296 PRO A C 1
ATOM 2413 O O . PRO A 1 296 ? -9.070 2.480 31.010 1.00 94.00 296 PRO A O 1
ATOM 2416 N N . SER A 1 297 ? -8.384 3.669 29.260 1.00 92.94 297 SER A N 1
ATOM 2417 C CA . SER A 1 297 ? -7.960 4.832 30.054 1.00 92.94 297 SER A CA 1
ATOM 2418 C C . SER A 1 297 ? -9.057 5.887 30.252 1.00 92.94 297 SER A C 1
ATOM 2420 O O . SER A 1 297 ? -8.865 6.809 31.044 1.00 92.94 297 SER A O 1
ATOM 2422 N N . ALA A 1 298 ? -10.188 5.786 29.545 1.00 95.06 298 ALA A N 1
ATOM 2423 C CA . ALA A 1 298 ? -11.287 6.739 29.665 1.00 95.06 298 ALA A CA 1
ATOM 2424 C C . ALA A 1 298 ? -12.136 6.435 30.906 1.00 95.06 298 ALA A C 1
ATOM 2426 O O . ALA A 1 298 ? -12.585 5.310 31.107 1.00 95.06 298 ALA A O 1
ATOM 2427 N N . LYS A 1 299 ? -12.411 7.455 31.722 1.00 95.75 299 LYS A N 1
ATOM 2428 C CA . LYS A 1 299 ? -13.197 7.312 32.959 1.00 95.75 299 LYS A CA 1
ATOM 2429 C C . LYS A 1 299 ? -14.700 7.305 32.709 1.00 95.75 299 LYS A C 1
ATOM 2431 O O . LYS A 1 299 ? -15.465 6.898 33.580 1.00 95.75 299 LYS A O 1
ATOM 2436 N N . SER A 1 300 ? -15.136 7.802 31.552 1.00 97.31 300 SER A N 1
ATOM 2437 C CA . SER A 1 300 ? -16.542 7.822 31.162 1.00 97.31 300 SER A CA 1
ATOM 2438 C C . SER A 1 300 ? -16.733 7.669 29.656 1.00 97.31 300 SER A C 1
ATOM 2440 O O . SER A 1 300 ? -15.810 7.827 28.851 1.00 97.31 300 SER A O 1
ATOM 2442 N N . PHE A 1 301 ? -17.978 7.394 29.274 1.00 96.88 301 PHE A N 1
ATOM 2443 C CA . PHE A 1 301 ? -18.409 7.299 27.885 1.00 96.88 301 PHE A CA 1
ATOM 2444 C C . PHE A 1 301 ? -18.184 8.608 27.105 1.00 96.88 301 PHE A C 1
ATOM 2446 O O . PHE A 1 301 ? -17.712 8.595 25.968 1.00 96.88 301 PHE A O 1
ATOM 2453 N N . GLU A 1 302 ? -18.473 9.751 27.726 1.00 96.81 302 GLU A N 1
ATOM 2454 C CA . GLU A 1 302 ? -18.296 11.086 27.149 1.00 96.81 302 GLU A CA 1
ATOM 2455 C C . GLU A 1 302 ? -16.818 11.407 26.935 1.00 96.81 302 GLU A C 1
ATOM 2457 O O . GLU A 1 302 ? -16.452 11.992 25.912 1.00 96.81 302 GLU A O 1
ATOM 2462 N N . GLU A 1 303 ? -15.962 10.999 27.878 1.00 96.44 303 GLU A N 1
ATOM 2463 C CA . GLU A 1 303 ? -14.518 11.140 27.737 1.00 96.44 303 GLU A CA 1
ATOM 2464 C C . GLU A 1 303 ? -14.020 10.337 26.532 1.00 96.44 303 GLU A C 1
ATOM 2466 O O . GLU A 1 303 ? -13.362 10.907 25.665 1.00 96.44 303 GLU A O 1
ATOM 2471 N N . ALA A 1 304 ? -14.412 9.071 26.383 1.00 95.38 304 ALA A N 1
ATOM 2472 C CA . ALA A 1 304 ? -14.009 8.264 25.230 1.00 95.38 304 ALA A CA 1
ATOM 2473 C C . ALA A 1 304 ? -14.463 8.854 23.880 1.00 95.38 304 ALA A C 1
ATOM 2475 O O . ALA A 1 304 ? -13.696 8.859 22.915 1.00 95.38 304 ALA A O 1
ATOM 2476 N N . ILE A 1 305 ? -15.673 9.425 23.802 1.00 94.81 305 ILE A N 1
ATOM 2477 C CA . ILE A 1 305 ? -16.124 10.146 22.598 1.00 94.81 305 ILE A CA 1
ATOM 2478 C C . ILE A 1 305 ? -15.242 11.370 22.334 1.00 94.81 305 ILE A C 1
ATOM 2480 O O . ILE A 1 305 ? -14.834 11.604 21.194 1.00 94.81 305 ILE A O 1
ATOM 2484 N N . LYS A 1 306 ? -14.925 12.147 23.376 1.00 94.25 306 LYS A N 1
ATOM 2485 C CA . LYS A 1 306 ? -14.054 13.322 23.261 1.00 94.25 306 LYS A CA 1
ATOM 2486 C C . LYS A 1 306 ? -12.659 12.935 22.769 1.00 94.25 306 LYS A C 1
ATOM 2488 O O . LYS A 1 306 ? -12.104 13.639 21.931 1.00 94.25 306 LYS A O 1
ATOM 2493 N N . TRP A 1 307 ? -12.121 11.814 23.239 1.00 92.50 307 TRP A N 1
ATOM 2494 C CA . TRP A 1 307 ? -10.851 11.256 22.776 1.00 92.50 307 TRP A CA 1
ATOM 2495 C C . TRP A 1 307 ? -10.892 10.836 21.309 1.00 92.50 307 TRP A C 1
ATOM 2497 O O . TRP A 1 307 ? -9.999 11.187 20.545 1.00 92.50 307 TRP A O 1
ATOM 2507 N N . LEU A 1 308 ? -11.939 10.134 20.879 1.00 91.50 308 LEU A N 1
ATOM 2508 C CA . LEU A 1 308 ? -12.073 9.736 19.479 1.00 91.50 308 LEU A CA 1
ATOM 2509 C C . LEU A 1 308 ? -12.198 10.953 18.545 1.00 91.50 308 LEU A C 1
ATOM 2511 O O . LEU A 1 308 ? -11.613 10.968 17.462 1.00 91.50 308 LEU A O 1
ATOM 2515 N N . ASN A 1 309 ? -12.922 11.986 18.980 1.00 90.31 309 ASN A N 1
ATOM 2516 C CA . ASN A 1 309 ? -13.106 13.224 18.223 1.00 90.31 309 ASN A CA 1
ATOM 2517 C C . ASN A 1 309 ? -11.898 14.174 18.289 1.00 90.31 309 ASN A C 1
ATOM 2519 O O . ASN A 1 309 ? -11.809 15.074 17.455 1.00 90.31 309 ASN A O 1
ATOM 2523 N N . SER A 1 310 ? -10.965 13.986 19.232 1.00 90.12 310 SER A N 1
ATOM 2524 C CA . SER A 1 310 ? -9.738 14.794 19.313 1.00 90.12 310 SER A CA 1
ATOM 2525 C C . SER A 1 310 ? -8.722 14.430 18.227 1.00 90.12 310 SER A C 1
ATOM 2527 O O . SER A 1 310 ? -7.843 15.233 17.910 1.00 90.12 310 SER A O 1
ATOM 2529 N N . ILE A 1 311 ? -8.856 13.244 17.620 1.00 89.44 311 ILE A N 1
ATOM 2530 C CA . ILE A 1 311 ? -8.044 12.839 16.476 1.00 89.44 311 ILE A CA 1
ATOM 2531 C C . ILE A 1 311 ? -8.376 13.751 15.293 1.00 89.44 311 ILE A C 1
ATOM 2533 O O . ILE A 1 311 ? -9.538 13.959 14.934 1.00 89.44 311 ILE A O 1
ATOM 2537 N N . GLU A 1 312 ? -7.339 14.290 14.657 1.00 87.44 312 GLU A N 1
ATOM 2538 C CA . GLU A 1 312 ? -7.497 15.286 13.606 1.00 87.44 312 GLU A CA 1
ATOM 2539 C C . GLU A 1 312 ? -8.449 14.803 12.495 1.00 87.44 312 GLU A C 1
ATOM 2541 O O . GLU A 1 312 ? -8.249 13.761 11.861 1.00 87.44 312 GLU A O 1
ATOM 2546 N N . ASN A 1 313 ? -9.497 15.592 12.242 1.00 88.69 313 ASN A N 1
ATOM 2547 C CA . ASN A 1 313 ? -10.546 15.339 11.252 1.00 88.69 313 ASN A CA 1
ATOM 2548 C C . ASN A 1 313 ? -11.412 14.084 11.481 1.00 88.69 313 ASN A C 1
ATOM 2550 O O . ASN A 1 313 ? -12.252 13.796 10.625 1.00 88.69 313 ASN A O 1
ATOM 2554 N N . TYR A 1 314 ? -11.266 13.350 12.590 1.00 92.12 314 TYR A N 1
ATOM 2555 C CA . TYR A 1 314 ? -12.085 12.160 12.845 1.00 92.12 314 TYR A CA 1
ATOM 2556 C C . TYR A 1 314 ? -13.567 12.497 12.943 1.00 92.12 314 TYR A C 1
ATOM 2558 O O . TYR A 1 314 ? -14.353 11.868 12.248 1.00 92.12 314 TYR A O 1
ATOM 2566 N N . GLU A 1 315 ? -13.951 13.527 13.699 1.00 92.81 315 GLU A N 1
ATOM 2567 C CA . GLU A 1 315 ? -15.360 13.918 13.856 1.00 92.81 315 GLU A CA 1
ATOM 2568 C C . GLU A 1 315 ? -16.056 14.118 12.495 1.00 92.81 315 GLU A C 1
ATOM 2570 O O . GLU A 1 315 ? -17.090 13.513 12.206 1.00 92.81 315 GLU A O 1
ATOM 2575 N N . LYS A 1 316 ? -15.427 14.888 11.596 1.00 92.06 316 LYS A N 1
ATOM 2576 C CA . LYS A 1 316 ? -15.940 15.139 10.239 1.00 92.06 316 LYS A CA 1
ATOM 2577 C C . LYS A 1 316 ? -16.000 13.869 9.387 1.00 92.06 316 LYS A C 1
ATOM 2579 O O . LYS A 1 316 ? -16.910 13.727 8.572 1.00 92.06 316 LYS A O 1
ATOM 2584 N N . ARG A 1 317 ? -15.026 12.964 9.524 1.00 91.75 317 ARG A N 1
ATOM 2585 C CA . ARG A 1 317 ? -14.987 11.691 8.779 1.00 91.75 317 ARG A CA 1
ATOM 2586 C C . ARG A 1 317 ? -16.044 10.719 9.284 1.00 91.75 317 ARG A C 1
ATOM 2588 O O . ARG A 1 317 ? -16.724 10.110 8.466 1.00 91.75 317 ARG A O 1
ATOM 2595 N N . ILE A 1 318 ? -16.225 10.641 10.600 1.00 93.69 318 ILE A N 1
ATOM 2596 C CA . ILE A 1 318 ? -17.250 9.818 11.242 1.00 93.69 318 ILE A CA 1
ATOM 2597 C C . ILE A 1 318 ? -18.636 10.303 10.838 1.00 93.69 318 ILE A C 1
ATOM 2599 O O . ILE A 1 318 ? -19.465 9.499 10.434 1.00 93.69 318 ILE A O 1
ATOM 2603 N N . TYR A 1 319 ? -18.867 11.617 10.834 1.00 92.62 319 TYR A N 1
ATOM 2604 C CA . TYR A 1 319 ? -20.128 12.178 10.355 1.00 92.62 319 TYR A CA 1
ATOM 2605 C C . TYR A 1 319 ? -20.451 11.776 8.904 1.00 92.62 319 TYR A C 1
ATOM 2607 O O . TYR A 1 319 ? -21.603 11.506 8.580 1.00 92.62 319 TYR A O 1
ATOM 2615 N N . LYS A 1 320 ? -19.441 11.719 8.024 1.00 90.88 320 LYS A N 1
ATOM 2616 C CA . LYS A 1 320 ? -19.630 11.403 6.598 1.00 90.88 320 LYS A CA 1
ATOM 2617 C C . LYS A 1 320 ? -19.723 9.911 6.291 1.00 90.88 320 LYS A C 1
ATOM 2619 O O . LYS A 1 320 ? -20.450 9.536 5.380 1.00 90.88 320 LYS A O 1
ATOM 2624 N N . GLY A 1 321 ? -18.936 9.086 6.972 1.00 89.69 321 GLY A N 1
ATOM 2625 C CA . GLY A 1 321 ? -18.726 7.687 6.594 1.00 89.69 321 GLY A CA 1
ATOM 2626 C C . GLY A 1 321 ? -18.817 6.696 7.749 1.00 89.69 321 GLY A C 1
ATOM 2627 O O . GLY A 1 321 ? -18.497 5.527 7.558 1.00 89.69 321 GLY A O 1
ATOM 2628 N N . GLY A 1 322 ? -19.232 7.134 8.936 1.00 94.88 322 GLY A N 1
ATOM 2629 C CA . GLY A 1 322 ? -19.281 6.314 10.142 1.00 94.88 322 GLY A CA 1
ATOM 2630 C C . GLY A 1 322 ? -17.901 5.975 10.706 1.00 94.88 322 GLY A C 1
ATOM 2631 O O . GLY A 1 322 ? -16.891 6.607 10.400 1.00 94.88 322 GLY A O 1
ATOM 2632 N N . VAL A 1 323 ? -17.851 4.966 11.564 1.00 96.56 323 VAL A N 1
ATOM 2633 C CA . VAL A 1 323 ? -16.641 4.502 12.244 1.00 96.56 323 VAL A CA 1
ATOM 2634 C C . VAL A 1 323 ? -16.580 2.980 12.208 1.00 96.56 323 VAL A C 1
ATOM 2636 O O . VAL A 1 323 ? -17.597 2.299 12.316 1.00 96.56 323 VAL A O 1
ATOM 2639 N N . TYR A 1 324 ? -15.380 2.440 12.051 1.00 97.50 324 TYR A N 1
ATOM 2640 C CA . TYR A 1 324 ? -15.128 1.009 12.069 1.00 97.50 324 TYR A CA 1
ATOM 2641 C C . TYR A 1 324 ? -14.527 0.597 13.411 1.00 97.50 324 TYR A C 1
ATOM 2643 O O . TYR A 1 324 ? -13.571 1.216 13.878 1.00 97.50 324 TYR A O 1
ATOM 2651 N N . ALA A 1 325 ? -15.069 -0.458 14.011 1.00 98.00 325 ALA A N 1
ATOM 2652 C CA . ALA A 1 325 ? -14.444 -1.172 15.114 1.00 98.00 325 ALA A CA 1
ATOM 2653 C C . ALA A 1 325 ? -13.586 -2.292 14.538 1.00 98.00 325 ALA A C 1
ATOM 2655 O O . ALA A 1 325 ? -14.112 -3.211 13.904 1.00 98.00 325 ALA A O 1
ATOM 2656 N N . LEU A 1 326 ? -12.277 -2.208 14.748 1.00 97.94 326 LEU A N 1
ATOM 2657 C CA . LEU A 1 326 ? -11.337 -3.238 14.342 1.00 97.94 326 LEU A CA 1
ATOM 2658 C C . LEU A 1 326 ? -10.898 -4.013 15.583 1.00 97.94 326 LEU A C 1
ATOM 2660 O O . LEU A 1 326 ? -10.058 -3.520 16.337 1.00 97.94 326 LEU A O 1
ATOM 2664 N N . ARG A 1 327 ? -11.466 -5.203 15.807 1.00 98.25 327 ARG A N 1
ATOM 2665 C CA . ARG A 1 327 ? -11.011 -6.066 16.902 1.00 98.25 327 ARG A CA 1
ATOM 2666 C C . ARG A 1 327 ? -9.757 -6.808 16.481 1.00 98.25 327 ARG A C 1
ATOM 2668 O O . ARG A 1 327 ? -9.725 -7.424 15.412 1.00 98.25 327 ARG A O 1
ATOM 2675 N N . VAL A 1 328 ? -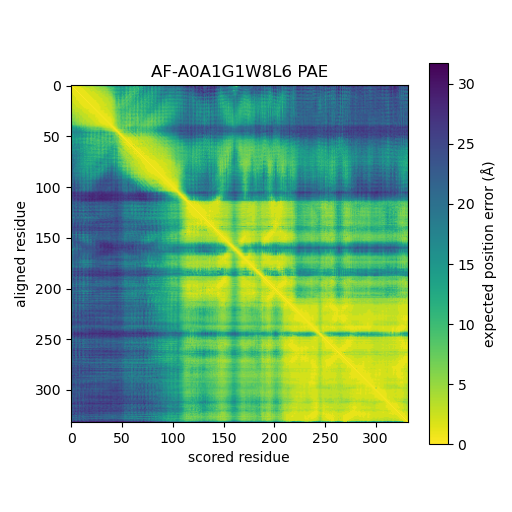8.733 -6.735 17.315 1.00 98.19 328 VAL A N 1
ATOM 2676 C CA . VAL A 1 328 ? -7.389 -7.202 17.010 1.00 98.19 328 VAL A CA 1
ATOM 2677 C C . VAL A 1 328 ? -6.812 -8.028 18.147 1.00 98.19 328 VAL A C 1
ATOM 2679 O O . VAL A 1 328 ? -7.106 -7.809 19.319 1.00 98.19 328 VAL A O 1
ATOM 2682 N N . ARG A 1 329 ? -5.930 -8.954 17.782 1.00 97.94 329 ARG A N 1
ATOM 2683 C CA . ARG A 1 329 ? -5.142 -9.766 18.701 1.00 97.94 329 ARG A CA 1
ATOM 2684 C C . ARG A 1 329 ? -3.663 -9.501 18.463 1.00 97.94 329 ARG A C 1
ATOM 2686 O O . ARG A 1 329 ? -3.178 -9.707 17.352 1.00 97.94 329 ARG A O 1
ATOM 2693 N N . LEU A 1 330 ? -2.953 -9.053 19.497 1.00 97.50 330 LEU A N 1
ATOM 2694 C CA . LEU A 1 330 ? -1.516 -8.784 19.422 1.00 97.50 330 LEU A CA 1
ATOM 2695 C C . LEU A 1 330 ? -0.739 -10.063 19.084 1.00 97.50 330 LEU A C 1
ATOM 2697 O O . LEU A 1 330 ? -0.926 -11.095 19.733 1.00 97.50 330 LEU A O 1
ATOM 2701 N N . LEU A 1 331 ? 0.128 -9.981 18.076 1.00 95.50 331 LEU A N 1
ATOM 2702 C CA . LEU A 1 331 ? 1.059 -11.046 17.725 1.00 95.50 331 LEU A CA 1
ATOM 2703 C C . LEU A 1 331 ? 2.351 -10.808 18.508 1.00 95.50 331 LEU A C 1
ATOM 2705 O O . LEU A 1 331 ? 2.916 -9.716 18.455 1.00 95.50 331 LEU A O 1
ATOM 2709 N N . LYS A 1 332 ? 2.743 -11.802 19.306 1.00 82.75 332 LYS A N 1
ATOM 2710 C CA . LYS A 1 332 ? 3.931 -11.743 20.163 1.00 82.75 332 LYS A CA 1
ATOM 2711 C C . LYS A 1 332 ? 5.189 -12.148 19.419 1.00 82.75 332 LYS A C 1
ATOM 2713 O O . LYS A 1 332 ? 5.085 -13.075 18.584 1.00 82.75 332 LYS A O 1
#

pLDDT: mean 82.63, std 12.97, range [43.09, 98.31]

Organism: NCBI:txid1802592